Protein AF-A0A534C5K2-F1 (afdb_monomer)

Sequence (267 aa):
MTRSAAISCVAIAIAACSHHRVPVNSWDPQAAAAYLDRRIEWWMGWSGAARDRGTFCFSCHTAMPYALARPSLRAALAEVAPTVPERQLMDDVRQRVRLWGATRPFYTDERHGPGKSAQSRGTEAVLSALMLAWDEARSARLGADARAALDNMWAVQQGSGPDRGAWAWLDFNLAPWEVPDAQYYGAALAALAVGVAPEDYRSIPQIQDRLQLLREYLARNYPAQSLHHRLVLLWASTRLEGLLASEQRQALIEAALRAGFAGEPAR

Radius of gyration: 22.24 Å; Cα contacts (8 Å, |Δi|>4): 323; chains: 1; bounding box: 48×80×47 Å

Nearest PDB structures (foldseek):
  3efz-assembly1_A  TM=2.311E-01  e=4.582E+00  Cryptosporidium parvum Iowa II

Foldseek 3Di:
DPPPPVVVVVVVVVVPPPPPPVPPPPDDLVVVLVVLLVQLVCLLPDPLQAFPPRAGAQDPPRNLCSLQVNVVSCVVVVPPDDDPSNVNSLVSLLVCLVCVVPTFQSDDCVHPNPPQRQQSQLLSLLSSLLSQLNVCLVVLDADPSNVSSLVSNLVQQACDDLRFLFGRHAAPVPPPCRHPPNSLVSLLSSLLSCLSRHPNSVPPPVCVVSVVRSLVNLVVCVVVDDLVSVVSNLVSCVRHPPSDDPVSNVVSVVVVVVVVVCDDDDD

Mean predicted aligned error: 7.54 Å

pLDDT: mean 89.74, std 17.74, range [34.84, 98.88]

Secondary structure (DSSP, 8-state):
--TTSSSHHHHHHHSSS------TT---HHHHHHHHHHHHHHHHH-TTTB-GGG-B---TTTHHHHHHHHHHHHHHTT-SS--HHHHHHHHHHHHHHHTTTTSPPSS-HHHH-TTHHHHHHHHHHHHHHHHHHHHHGGGT---HHHHHHHHHHHHTS--SSTTTTS-----SSBTTTBSTTTHHHHHHHHHHHHHH-STTGGG-GGGHHHHHHHHHHHHHHGGG--HHHHHHHHHHHTTSTTSS-HHHHHHHHHHHHHHHH------

Structure (mmCIF, N/CA/C/O backbone):
data_AF-A0A534C5K2-F1
#
_entry.id   AF-A0A534C5K2-F1
#
loop_
_atom_site.group_PDB
_atom_site.id
_atom_site.type_symbol
_atom_site.label_atom_id
_atom_site.label_alt_id
_atom_site.label_comp_id
_atom_site.label_asym_id
_atom_site.label_entity_id
_atom_site.label_seq_id
_atom_site.pdbx_PDB_ins_code
_atom_site.Cartn_x
_atom_site.Cartn_y
_atom_site.Cartn_z
_atom_site.occupancy
_atom_site.B_iso_or_equiv
_atom_site.auth_seq_id
_atom_site.auth_comp_id
_atom_site.auth_asym_id
_atom_site.auth_atom_id
_atom_site.pdbx_PDB_model_num
ATOM 1 N N . MET A 1 1 ? 28.028 63.257 -15.782 1.00 41.50 1 MET A N 1
ATOM 2 C CA . MET A 1 1 ? 28.026 62.220 -16.838 1.00 41.50 1 MET A CA 1
ATOM 3 C C . MET A 1 1 ? 28.674 60.966 -16.254 1.00 41.50 1 MET A C 1
ATOM 5 O O . MET A 1 1 ? 29.877 6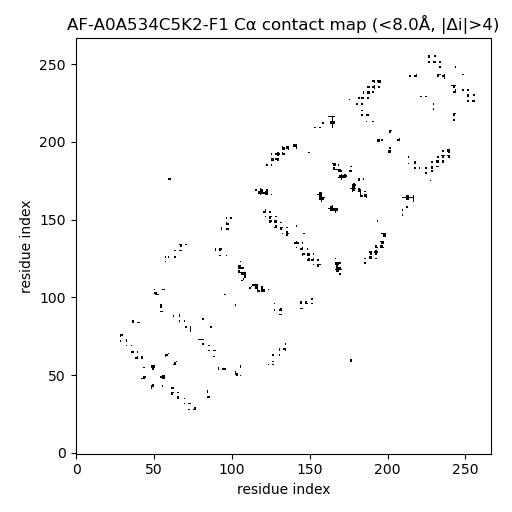0.802 -16.329 1.00 41.50 1 MET A O 1
ATOM 9 N N . THR A 1 2 ? 28.038 60.313 -15.281 1.00 39.94 2 THR A N 1
ATOM 10 C CA . THR A 1 2 ? 26.883 59.382 -15.331 1.00 39.94 2 THR A CA 1
ATOM 11 C C . THR A 1 2 ? 27.359 57.932 -15.301 1.00 39.94 2 THR A C 1
ATOM 13 O O . THR A 1 2 ? 27.360 57.225 -16.304 1.00 39.94 2 THR A O 1
ATOM 16 N N . ARG A 1 3 ? 27.645 57.473 -14.073 1.00 39.94 3 ARG A N 1
ATOM 17 C CA . ARG A 1 3 ? 27.675 56.065 -13.626 1.00 39.94 3 ARG A CA 1
ATOM 18 C C . ARG A 1 3 ? 26.304 55.353 -13.772 1.00 39.94 3 ARG A C 1
ATOM 20 O O . ARG A 1 3 ? 26.038 54.375 -13.089 1.00 39.94 3 ARG A O 1
ATOM 27 N N . SER A 1 4 ? 25.439 55.834 -14.665 1.00 44.03 4 SER A N 1
ATOM 28 C CA . SER A 1 4 ? 24.071 55.349 -14.891 1.00 44.03 4 SER A CA 1
ATOM 29 C C . SER A 1 4 ? 23.953 54.410 -16.097 1.00 44.03 4 SER A C 1
ATOM 31 O O . SER A 1 4 ? 22.882 53.866 -16.328 1.00 44.03 4 SER A O 1
ATOM 33 N N . ALA A 1 5 ? 25.032 54.182 -16.857 1.00 42.28 5 ALA A N 1
ATOM 34 C CA . ALA A 1 5 ? 24.998 53.292 -18.023 1.00 42.28 5 ALA A CA 1
ATOM 35 C C . ALA A 1 5 ? 25.366 51.827 -17.704 1.00 42.28 5 ALA A C 1
ATOM 37 O O . ALA A 1 5 ? 24.968 50.931 -18.437 1.00 42.28 5 ALA A O 1
ATOM 38 N N . ALA A 1 6 ? 26.072 51.557 -16.599 1.00 40.28 6 ALA A N 1
ATOM 39 C CA . ALA A 1 6 ? 26.484 50.191 -16.244 1.00 40.28 6 ALA A CA 1
ATOM 40 C C . ALA A 1 6 ? 25.441 49.419 -15.409 1.00 40.28 6 ALA A C 1
ATOM 42 O O . ALA A 1 6 ? 25.488 48.195 -15.353 1.00 40.28 6 ALA A O 1
ATOM 43 N N . ILE A 1 7 ? 24.478 50.112 -14.789 1.00 41.34 7 ILE A N 1
ATOM 44 C CA . ILE A 1 7 ? 23.438 49.479 -13.955 1.00 41.34 7 ILE A CA 1
ATOM 45 C C . ILE A 1 7 ? 22.229 49.035 -14.805 1.00 41.34 7 ILE A C 1
ATOM 47 O O . ILE A 1 7 ? 21.535 48.085 -14.452 1.00 41.34 7 ILE A O 1
ATOM 51 N N . SER A 1 8 ? 22.030 49.628 -15.986 1.00 36.41 8 SER A N 1
ATOM 52 C CA . SER A 1 8 ? 20.878 49.318 -16.849 1.00 36.41 8 SER A CA 1
ATOM 53 C C . SER A 1 8 ? 21.045 48.057 -17.709 1.00 36.41 8 SER A C 1
ATOM 55 O O . SER A 1 8 ? 20.043 47.489 -18.133 1.00 36.41 8 SER A O 1
ATOM 57 N N . CYS A 1 9 ? 22.269 47.557 -17.923 1.00 35.31 9 CYS A N 1
ATOM 58 C CA . CYS A 1 9 ? 22.486 46.312 -18.683 1.00 35.31 9 CYS A CA 1
ATOM 59 C C . CYS A 1 9 ? 22.467 45.038 -17.821 1.00 35.31 9 CYS A C 1
ATOM 61 O O . CYS A 1 9 ? 22.311 43.948 -18.363 1.00 35.31 9 CYS A O 1
ATOM 63 N N . VAL A 1 10 ? 22.560 45.147 -16.492 1.00 38.84 10 VAL A N 1
ATOM 64 C CA . VAL A 1 10 ? 22.425 43.985 -15.590 1.00 38.84 10 VAL A CA 1
ATOM 65 C C . VAL A 1 10 ? 20.965 43.778 -15.164 1.00 38.84 10 VAL A C 1
ATOM 67 O O . VAL A 1 10 ? 20.538 42.647 -14.951 1.00 38.84 10 VAL A O 1
ATOM 70 N N . ALA A 1 11 ? 20.151 44.839 -15.143 1.00 38.19 11 ALA A N 1
ATOM 71 C CA . ALA A 1 11 ? 18.738 44.754 -14.764 1.00 38.19 11 ALA A CA 1
ATOM 72 C C . ALA A 1 11 ? 17.824 44.120 -15.838 1.00 38.19 11 ALA A C 1
ATOM 74 O O . ALA A 1 11 ? 16.763 43.603 -15.499 1.00 38.19 11 ALA A O 1
ATOM 75 N N . ILE A 1 12 ? 18.228 44.097 -17.116 1.00 41.66 12 ILE A N 1
ATOM 76 C CA . ILE A 1 12 ? 17.437 43.479 -18.203 1.00 41.66 12 ILE A CA 1
ATOM 77 C C . ILE A 1 12 ? 17.787 41.989 -18.397 1.00 41.66 12 ILE A C 1
ATOM 79 O O . ILE A 1 12 ? 16.942 41.210 -18.829 1.00 41.66 12 ILE A O 1
ATOM 83 N N . ALA A 1 13 ? 18.984 41.549 -17.995 1.00 36.91 13 ALA A N 1
ATOM 84 C CA . ALA A 1 13 ? 19.392 40.145 -18.111 1.00 36.91 13 ALA A CA 1
ATOM 85 C C . ALA A 1 13 ? 18.818 39.234 -17.005 1.00 36.91 13 ALA A C 1
ATOM 87 O O . ALA A 1 13 ? 18.762 38.021 -17.180 1.00 36.91 13 ALA A O 1
ATOM 88 N N . ILE A 1 14 ? 18.359 39.797 -15.881 1.00 40.69 14 ILE A N 1
ATOM 89 C CA . ILE A 1 14 ? 17.865 39.011 -14.734 1.00 40.69 14 ILE A CA 1
ATOM 90 C C . ILE A 1 14 ? 16.332 38.846 -14.759 1.00 40.69 14 ILE A C 1
ATOM 92 O O . ILE A 1 14 ? 15.807 37.884 -14.206 1.00 40.69 14 ILE A O 1
ATOM 96 N N . ALA A 1 15 ? 15.599 39.699 -15.483 1.00 39.38 15 ALA A N 1
ATOM 97 C CA . ALA A 1 15 ? 14.142 39.579 -15.628 1.00 39.38 15 ALA A CA 1
ATOM 98 C C . ALA A 1 15 ? 13.693 38.661 -16.788 1.00 39.38 15 ALA A C 1
ATOM 100 O O . ALA A 1 15 ? 12.516 38.321 -16.877 1.00 39.38 15 ALA A O 1
ATOM 101 N N . ALA A 1 16 ? 14.609 38.229 -17.664 1.00 39.91 16 ALA A N 1
ATOM 102 C CA . ALA A 1 16 ? 14.291 37.379 -18.818 1.00 39.91 16 ALA A CA 1
ATOM 103 C C . ALA A 1 16 ? 14.438 35.864 -18.560 1.00 39.91 16 ALA A C 1
ATOM 105 O O . ALA A 1 16 ? 13.994 35.067 -19.382 1.00 39.91 16 ALA A O 1
ATOM 106 N N . CYS A 1 17 ? 15.015 35.446 -17.427 1.00 39.56 17 CYS A N 1
ATOM 107 C CA . CYS A 1 17 ? 15.323 34.029 -17.171 1.00 39.56 17 CYS A CA 1
ATOM 108 C C . CYS A 1 17 ? 14.389 33.328 -16.170 1.00 39.56 17 CYS A C 1
ATOM 110 O O . CYS A 1 17 ? 14.495 32.116 -15.996 1.00 39.56 17 CYS A O 1
ATOM 112 N N . SER A 1 18 ? 13.434 34.039 -15.563 1.00 44.44 18 SER A N 1
ATOM 113 C CA . SER A 1 18 ? 12.611 33.488 -14.470 1.00 44.44 18 SER A CA 1
ATOM 114 C C . SER A 1 18 ? 11.110 33.526 -14.746 1.00 44.44 18 SER A C 1
ATOM 116 O O . SER A 1 18 ? 10.294 33.552 -13.831 1.00 44.44 18 SER A O 1
ATOM 118 N N . HIS A 1 19 ? 10.724 33.460 -16.018 1.00 44.47 19 HIS A N 1
ATOM 119 C CA . HIS A 1 19 ? 9.423 32.919 -16.393 1.00 44.47 19 HIS A CA 1
ATOM 120 C C . HIS A 1 19 ? 9.637 31.527 -16.977 1.00 44.47 19 HIS A C 1
ATOM 122 O O . HIS A 1 19 ? 9.460 31.307 -18.173 1.00 44.47 19 HIS A O 1
ATOM 128 N N . HIS A 1 20 ? 10.004 30.567 -16.124 1.00 42.12 20 HIS A N 1
ATOM 129 C CA . HIS A 1 20 ? 9.724 29.166 -16.425 1.00 42.12 20 HIS A CA 1
ATOM 130 C C . HIS A 1 20 ? 8.202 28.994 -16.423 1.00 42.12 20 HIS A C 1
ATOM 132 O O . HIS A 1 20 ? 7.593 28.548 -15.455 1.00 42.12 20 HIS A O 1
ATOM 138 N N . ARG A 1 21 ? 7.561 29.395 -17.525 1.00 46.47 21 ARG A N 1
ATOM 139 C CA . ARG A 1 21 ? 6.276 28.824 -17.906 1.00 46.47 21 ARG A CA 1
ATOM 140 C C . ARG A 1 21 ? 6.578 27.356 -18.150 1.00 46.47 21 ARG A C 1
ATOM 142 O O . ARG A 1 21 ? 7.191 27.042 -19.165 1.00 46.47 21 ARG A O 1
ATOM 149 N N . VAL A 1 22 ? 6.224 26.492 -17.199 1.00 46.84 22 VAL A N 1
ATOM 150 C CA . VAL A 1 22 ? 6.233 25.043 -17.413 1.00 46.84 22 VAL A CA 1
ATOM 151 C C . VAL A 1 22 ? 5.422 24.811 -18.690 1.00 46.84 22 VAL A C 1
ATOM 153 O O . VAL A 1 22 ? 4.233 25.145 -18.706 1.00 46.84 22 VAL A O 1
ATOM 156 N N . PRO A 1 23 ? 6.045 24.369 -19.797 1.00 51.84 23 PRO A N 1
ATOM 157 C CA . PRO A 1 23 ? 5.311 24.125 -21.023 1.00 51.84 23 PRO A CA 1
ATOM 158 C C . PRO A 1 23 ? 4.223 23.100 -20.722 1.00 51.84 23 PRO A C 1
ATOM 160 O O . PRO A 1 23 ? 4.486 22.095 -20.066 1.00 51.84 23 PRO A O 1
ATOM 163 N N . VAL A 1 24 ? 3.014 23.333 -21.230 1.00 55.91 24 VAL A N 1
ATOM 164 C CA . VAL A 1 24 ? 1.835 22.480 -20.991 1.00 55.91 24 VAL A CA 1
ATOM 165 C C . VAL A 1 24 ? 2.062 21.018 -21.443 1.00 5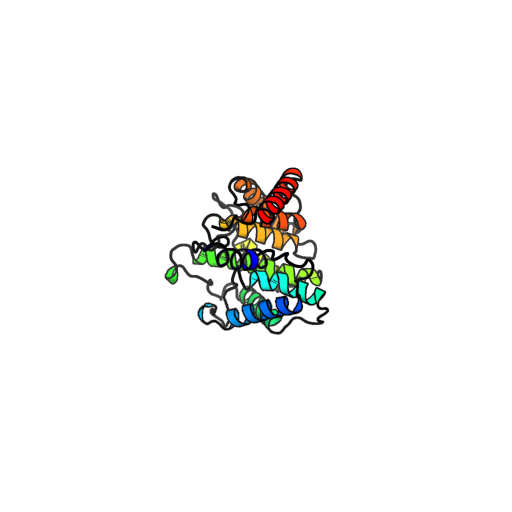5.91 24 VAL A C 1
ATOM 167 O O . VAL A 1 24 ? 1.314 20.139 -21.043 1.00 55.91 24 VAL A O 1
ATOM 170 N N . ASN A 1 25 ? 3.150 20.736 -22.178 1.00 60.09 25 ASN A N 1
ATOM 171 C CA . ASN A 1 25 ? 3.579 19.408 -22.628 1.00 60.09 25 ASN A CA 1
ATOM 172 C C . ASN A 1 25 ? 5.068 19.106 -22.327 1.00 60.09 25 ASN A C 1
ATOM 174 O O . ASN A 1 25 ? 5.795 18.655 -23.207 1.00 60.09 25 ASN A O 1
ATOM 178 N N . SER A 1 26 ? 5.561 19.357 -21.110 1.00 73.25 26 SER A N 1
ATOM 179 C CA . SER A 1 26 ? 6.920 18.938 -20.705 1.00 73.25 26 SER A CA 1
ATOM 180 C C . SER A 1 26 ? 6.999 17.501 -20.167 1.00 73.25 26 SER A C 1
ATOM 182 O O . SER A 1 26 ? 8.021 17.120 -19.597 1.00 73.25 26 SER A O 1
ATOM 184 N N . TRP A 1 27 ? 5.916 16.723 -20.260 1.00 87.38 27 TRP A N 1
ATOM 185 C CA . TRP A 1 27 ? 5.881 15.363 -19.734 1.00 87.38 27 TRP A CA 1
ATOM 186 C C . TRP A 1 27 ? 6.387 14.347 -20.756 1.00 87.38 27 TRP A C 1
ATOM 188 O O . TRP A 1 27 ? 5.811 14.208 -21.832 1.00 87.38 27 TRP A O 1
ATOM 198 N N . ASP A 1 28 ? 7.439 13.620 -20.386 1.00 92.38 28 ASP A N 1
ATOM 199 C CA . ASP A 1 28 ? 8.028 12.539 -21.172 1.00 92.38 28 ASP A CA 1
ATOM 200 C C . ASP A 1 28 ? 7.765 11.197 -20.453 1.00 92.38 28 ASP A C 1
ATOM 202 O O . ASP A 1 28 ? 8.437 10.883 -19.460 1.00 92.38 28 ASP A O 1
ATOM 206 N N . PRO A 1 29 ? 6.771 10.403 -20.903 1.00 92.81 29 PRO A N 1
ATOM 207 C CA . PRO A 1 29 ? 6.424 9.144 -20.252 1.00 92.81 29 PRO A CA 1
ATOM 208 C C . PRO A 1 29 ? 7.525 8.083 -20.392 1.00 92.81 29 PRO A C 1
ATOM 210 O O . PRO A 1 29 ? 7.646 7.226 -19.513 1.00 92.81 29 PRO A O 1
ATOM 213 N N . GLN A 1 30 ? 8.359 8.146 -21.435 1.00 95.06 30 GLN A N 1
ATOM 214 C CA . GLN A 1 30 ? 9.512 7.262 -21.596 1.00 95.06 30 GLN A CA 1
ATOM 215 C C . GLN A 1 30 ? 10.594 7.595 -20.564 1.00 95.06 30 GLN A C 1
ATOM 217 O O . GLN A 1 30 ? 11.089 6.698 -19.877 1.00 95.06 30 GLN A O 1
ATOM 222 N N . ALA A 1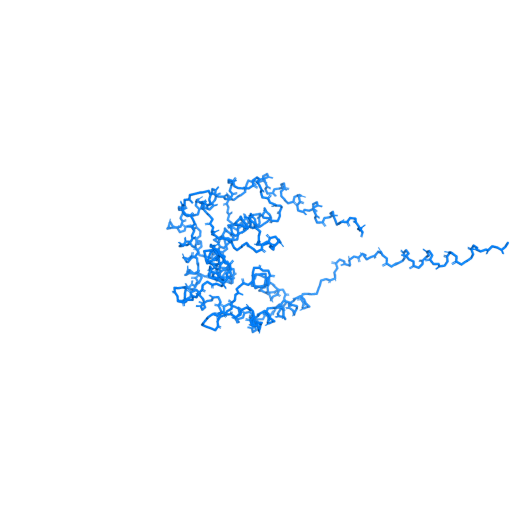 31 ? 10.928 8.877 -20.392 1.00 95.75 31 ALA A N 1
ATOM 223 C CA . ALA A 1 31 ? 11.883 9.315 -19.374 1.00 95.75 31 ALA A CA 1
ATOM 224 C C . ALA A 1 31 ? 11.392 8.986 -17.957 1.00 95.75 31 ALA A C 1
ATOM 226 O O . ALA A 1 31 ? 12.187 8.582 -17.104 1.00 95.75 31 ALA A O 1
ATOM 227 N N . ALA A 1 32 ? 10.084 9.100 -17.720 1.00 95.50 32 ALA A N 1
ATOM 228 C CA . ALA A 1 32 ? 9.443 8.720 -16.469 1.00 95.50 32 ALA A CA 1
ATOM 229 C C . ALA A 1 32 ? 9.571 7.227 -16.161 1.00 95.50 32 ALA A C 1
ATOM 231 O O . ALA A 1 32 ? 10.008 6.856 -15.070 1.00 95.50 32 ALA A O 1
ATOM 232 N N . ALA A 1 33 ? 9.221 6.376 -17.130 1.00 96.69 33 ALA A N 1
ATOM 233 C CA . ALA A 1 33 ? 9.349 4.930 -17.013 1.00 96.69 33 ALA A CA 1
ATOM 234 C C . ALA A 1 33 ? 10.809 4.538 -16.753 1.00 96.69 33 ALA A C 1
ATOM 236 O O . ALA A 1 33 ? 11.092 3.832 -15.788 1.00 96.69 33 ALA A O 1
ATOM 237 N N . ALA A 1 34 ? 11.745 5.102 -17.523 1.00 96.38 34 ALA A N 1
ATOM 238 C CA . ALA A 1 34 ? 13.171 4.851 -17.353 1.00 96.38 34 ALA A CA 1
ATOM 239 C C . ALA A 1 34 ? 13.700 5.328 -15.989 1.00 96.38 34 ALA A C 1
ATOM 241 O O . ALA A 1 34 ? 14.571 4.686 -15.405 1.00 96.38 34 ALA A O 1
ATOM 242 N N . TYR A 1 35 ? 13.202 6.451 -15.461 1.00 96.38 35 TYR A N 1
ATOM 243 C CA . TYR A 1 35 ? 13.546 6.901 -14.111 1.00 96.38 35 TYR A CA 1
ATOM 244 C C . TYR A 1 35 ? 13.061 5.903 -13.057 1.00 96.38 35 TYR A C 1
ATOM 246 O O . TYR A 1 35 ? 13.847 5.488 -12.207 1.00 96.38 35 TYR A O 1
ATOM 254 N N . LEU A 1 36 ? 11.791 5.503 -13.132 1.00 97.12 36 LEU A N 1
ATOM 255 C CA . LEU A 1 36 ? 11.191 4.542 -12.212 1.00 97.12 36 LEU A CA 1
ATOM 256 C C . LEU A 1 36 ? 11.934 3.199 -12.235 1.00 97.12 36 LEU A C 1
ATOM 258 O O . LEU A 1 36 ? 12.298 2.708 -11.167 1.00 97.12 36 LEU A O 1
ATOM 262 N N . ASP A 1 37 ? 12.226 2.667 -13.426 1.00 97.56 37 ASP A N 1
ATOM 263 C CA . ASP A 1 37 ? 12.959 1.408 -13.613 1.00 97.56 37 ASP A CA 1
ATOM 264 C C . ASP A 1 37 ? 14.352 1.491 -12.964 1.00 97.56 37 ASP A C 1
ATOM 266 O O . ASP A 1 37 ? 14.682 0.682 -12.097 1.00 97.56 37 ASP A O 1
ATOM 270 N N . ARG A 1 38 ? 15.121 2.556 -13.241 1.00 97.44 38 ARG A N 1
ATOM 271 C CA . ARG A 1 38 ? 16.438 2.758 -12.606 1.00 97.44 38 ARG A CA 1
ATOM 272 C C . ARG A 1 38 ? 16.361 2.859 -11.083 1.00 97.44 38 ARG A C 1
ATOM 274 O O . ARG A 1 38 ? 17.258 2.389 -10.384 1.00 97.44 38 ARG A O 1
ATOM 281 N N . ARG A 1 39 ? 15.330 3.519 -10.540 1.00 96.81 39 ARG A N 1
ATOM 282 C CA . ARG A 1 39 ? 15.189 3.699 -9.086 1.00 96.81 39 ARG A CA 1
ATOM 283 C C . ARG A 1 39 ? 14.844 2.397 -8.377 1.00 96.81 39 ARG A C 1
ATOM 285 O O . ARG A 1 39 ? 15.385 2.174 -7.293 1.00 96.81 39 ARG A O 1
ATOM 292 N N . ILE A 1 40 ? 13.984 1.559 -8.958 1.00 98.00 40 ILE A N 1
ATOM 293 C CA . ILE A 1 40 ? 13.661 0.264 -8.354 1.00 98.00 40 ILE A CA 1
ATOM 294 C C . ILE A 1 40 ? 14.819 -0.726 -8.503 1.00 98.00 40 ILE A C 1
ATOM 296 O O . ILE A 1 40 ? 15.127 -1.418 -7.541 1.00 98.00 40 ILE A O 1
ATOM 300 N N . GLU A 1 41 ? 15.529 -0.734 -9.636 1.00 97.44 41 GLU A N 1
ATOM 301 C CA . GLU A 1 41 ? 16.722 -1.570 -9.835 1.00 97.44 41 GLU A CA 1
ATOM 302 C C . GLU A 1 41 ? 17.802 -1.240 -8.807 1.00 97.44 41 GLU A C 1
ATOM 304 O O . GLU A 1 41 ? 18.334 -2.133 -8.146 1.00 97.44 41 GLU A O 1
ATOM 309 N N . TRP A 1 42 ? 18.076 0.054 -8.612 1.00 97.19 42 TRP A N 1
ATOM 310 C CA . TRP A 1 42 ? 19.001 0.504 -7.578 1.00 97.19 42 TRP A CA 1
ATOM 311 C C . TRP A 1 42 ? 18.555 0.054 -6.183 1.00 97.19 42 TRP A C 1
ATOM 313 O O . TRP A 1 42 ? 19.379 -0.420 -5.405 1.00 97.19 42 TRP A O 1
ATOM 323 N N . TRP A 1 43 ? 17.260 0.172 -5.868 1.00 97.38 43 TRP A N 1
ATOM 324 C CA . TRP A 1 43 ? 16.724 -0.243 -4.571 1.00 97.38 43 TRP A CA 1
ATOM 325 C C . TRP A 1 43 ? 16.886 -1.749 -4.340 1.00 97.38 43 TRP A C 1
ATOM 327 O O . TRP A 1 43 ? 17.382 -2.149 -3.291 1.00 97.38 43 TRP A O 1
ATOM 337 N N . MET A 1 44 ? 16.518 -2.577 -5.322 1.00 96.62 44 MET A N 1
ATOM 338 C CA . MET A 1 44 ? 16.646 -4.038 -5.249 1.00 96.62 44 MET A CA 1
ATOM 339 C C . MET A 1 44 ? 18.110 -4.487 -5.147 1.00 96.62 44 MET A C 1
ATOM 341 O O . MET A 1 44 ? 18.407 -5.465 -4.466 1.00 96.62 44 MET A O 1
ATOM 345 N N . GLY A 1 45 ? 19.033 -3.762 -5.787 1.00 95.81 45 GLY A N 1
ATOM 346 C CA . GLY A 1 45 ? 20.472 -4.030 -5.715 1.00 95.81 45 GLY A CA 1
ATOM 347 C C . GLY A 1 45 ? 21.166 -3.478 -4.464 1.00 95.81 45 GLY A C 1
ATOM 348 O O . GLY A 1 45 ? 22.308 -3.846 -4.179 1.00 95.81 45 GLY A O 1
ATOM 349 N N . TRP A 1 46 ? 20.518 -2.593 -3.703 1.00 96.19 46 TRP A N 1
ATOM 350 C CA . TRP A 1 46 ? 21.119 -1.982 -2.523 1.00 96.19 46 TRP A CA 1
ATOM 351 C C . TRP A 1 46 ? 21.120 -2.954 -1.337 1.00 96.19 46 TRP A C 1
ATOM 353 O O . TRP A 1 46 ? 20.076 -3.388 -0.856 1.00 96.19 46 TRP A O 1
ATOM 363 N N . SER A 1 47 ? 22.302 -3.241 -0.785 1.00 95.88 47 SER A N 1
ATOM 364 C CA . SER A 1 47 ? 22.463 -4.181 0.337 1.00 95.88 47 SER A CA 1
ATOM 365 C C . SER A 1 47 ? 21.661 -3.804 1.591 1.00 95.88 47 SER A C 1
ATOM 367 O O . SER A 1 47 ? 21.292 -4.683 2.368 1.00 95.88 47 SER A O 1
ATOM 369 N N . GLY A 1 48 ? 21.334 -2.520 1.780 1.00 94.38 48 GLY A N 1
ATOM 370 C CA . GLY A 1 48 ? 20.461 -2.064 2.866 1.00 94.38 48 GLY A CA 1
ATOM 371 C C . GLY A 1 48 ? 19.003 -2.518 2.722 1.00 94.38 48 GLY A C 1
ATOM 372 O O . GLY A 1 48 ? 18.305 -2.679 3.730 1.00 94.38 48 GLY A O 1
ATOM 373 N N . ALA A 1 49 ? 18.547 -2.789 1.497 1.00 95.88 49 ALA A N 1
ATOM 374 C CA . ALA A 1 49 ? 17.221 -3.328 1.222 1.00 95.88 49 ALA A CA 1
ATOM 375 C C . ALA A 1 49 ? 17.162 -4.855 1.355 1.00 95.88 49 ALA A C 1
ATOM 377 O O . ALA A 1 49 ? 16.069 -5.378 1.549 1.00 95.88 49 ALA A O 1
ATOM 378 N N . ALA A 1 50 ? 18.298 -5.560 1.319 1.00 96.69 50 ALA A N 1
ATOM 379 C CA . ALA A 1 50 ? 18.342 -7.019 1.378 1.00 96.69 50 ALA A CA 1
ATOM 380 C C . ALA A 1 50 ? 17.718 -7.570 2.669 1.00 96.69 50 ALA A C 1
ATOM 382 O O . ALA A 1 50 ? 17.920 -7.052 3.774 1.00 96.69 50 ALA A O 1
ATOM 383 N N . ARG A 1 51 ? 16.944 -8.640 2.530 1.00 96.62 51 ARG A N 1
ATOM 384 C CA . ARG A 1 51 ? 16.258 -9.356 3.605 1.00 96.62 51 ARG A CA 1
ATOM 385 C C . ARG A 1 51 ? 16.559 -10.845 3.499 1.00 96.62 51 ARG A C 1
ATOM 387 O O . ARG A 1 51 ? 17.259 -11.317 2.605 1.00 96.62 51 ARG A O 1
ATOM 394 N N . ASP A 1 52 ? 16.109 -11.591 4.496 1.00 95.31 52 ASP A N 1
ATOM 395 C CA . ASP A 1 52 ? 16.305 -13.032 4.524 1.00 95.31 52 ASP A CA 1
ATOM 396 C C . ASP A 1 52 ? 15.613 -13.728 3.342 1.00 95.31 52 ASP A C 1
ATOM 398 O O . ASP A 1 52 ? 14.762 -13.158 2.659 1.00 95.31 52 ASP A O 1
ATOM 402 N N . ARG A 1 53 ? 16.014 -14.978 3.081 1.00 95.44 53 ARG A N 1
ATOM 403 C CA . ARG A 1 53 ? 15.494 -15.792 1.967 1.00 95.44 53 ARG A CA 1
ATOM 404 C C . ARG A 1 53 ? 15.715 -15.172 0.578 1.00 95.44 53 ARG A C 1
ATOM 406 O O . ARG A 1 53 ? 14.985 -15.506 -0.343 1.00 95.44 53 ARG A O 1
ATOM 413 N N . GLY A 1 54 ? 16.719 -14.304 0.429 1.00 94.88 54 GLY A N 1
ATOM 414 C CA . GLY A 1 54 ? 17.033 -13.660 -0.850 1.00 94.88 54 GLY A CA 1
ATOM 415 C C . GLY A 1 54 ? 15.991 -12.632 -1.290 1.00 94.88 54 GLY A C 1
ATOM 416 O O . GLY A 1 54 ? 15.889 -12.374 -2.482 1.00 94.88 54 GLY A O 1
ATOM 417 N N . THR A 1 55 ? 15.223 -12.088 -0.340 1.00 96.88 55 THR A N 1
ATOM 418 C CA . THR A 1 55 ? 14.179 -11.090 -0.614 1.00 96.88 55 THR A CA 1
ATOM 419 C C . THR A 1 55 ? 14.640 -9.674 -0.284 1.00 96.88 55 THR A C 1
ATOM 421 O O . THR A 1 55 ? 15.759 -9.496 0.208 1.00 96.88 55 THR A O 1
ATOM 424 N N . PHE A 1 56 ? 13.803 -8.654 -0.493 1.00 96.75 56 PHE A N 1
ATOM 425 C CA . PHE A 1 56 ? 14.121 -7.282 -0.086 1.00 96.75 56 PHE A CA 1
ATOM 426 C C . PHE A 1 56 ? 12.942 -6.541 0.563 1.00 96.75 56 PHE A C 1
ATOM 428 O O . PHE A 1 56 ? 11.801 -6.987 0.585 1.00 96.75 56 PHE A O 1
ATOM 435 N N . CYS A 1 57 ? 13.238 -5.403 1.191 1.00 95.12 57 CYS A N 1
ATOM 436 C CA . CYS A 1 57 ? 12.235 -4.554 1.826 1.00 95.12 57 CYS A CA 1
ATOM 437 C C . CYS A 1 57 ? 11.412 -3.787 0.793 1.00 95.12 57 CYS A C 1
ATOM 439 O O . CYS A 1 57 ? 11.977 -3.086 -0.051 1.00 95.12 57 CYS A O 1
ATOM 441 N N . PHE A 1 58 ? 10.086 -3.805 0.927 1.00 93.12 58 PHE A N 1
ATOM 442 C CA . PHE A 1 58 ? 9.202 -2.961 0.123 1.00 93.12 58 PHE A CA 1
ATOM 443 C C . PHE A 1 58 ? 9.276 -1.519 0.623 1.00 93.12 58 PHE A C 1
ATOM 445 O O . PHE A 1 58 ? 8.654 -1.165 1.621 1.00 93.12 58 PHE A O 1
ATOM 452 N N . SER A 1 59 ? 10.058 -0.670 -0.043 1.00 90.00 59 SER A N 1
ATOM 453 C CA . SER A 1 59 ? 10.067 0.758 0.287 1.00 90.00 59 SER A CA 1
ATOM 454 C C . SER A 1 59 ? 8.691 1.374 0.037 1.00 90.00 59 SER A C 1
ATOM 456 O O . SER A 1 59 ? 8.206 1.377 -1.100 1.00 90.00 59 SER A O 1
ATOM 458 N N . CYS A 1 60 ? 8.120 1.985 1.079 1.00 85.44 60 CYS A N 1
ATOM 459 C CA . CYS A 1 60 ? 6.886 2.768 1.008 1.00 85.44 60 CYS A CA 1
ATOM 460 C C . CYS A 1 60 ? 6.960 3.915 -0.017 1.00 85.44 60 CYS A C 1
ATOM 462 O O . CYS A 1 60 ? 5.933 4.317 -0.553 1.00 85.44 60 CYS A O 1
ATOM 464 N N . HIS A 1 61 ? 8.163 4.429 -0.296 1.00 86.81 61 HIS A N 1
ATOM 465 C CA . HIS A 1 61 ? 8.406 5.614 -1.127 1.00 86.81 61 HIS A CA 1
ATOM 466 C C . HIS A 1 61 ? 9.148 5.307 -2.446 1.00 86.81 61 HIS A C 1
ATOM 468 O O . HIS A 1 61 ? 9.379 6.215 -3.239 1.00 86.81 61 HIS A O 1
ATOM 474 N N . THR A 1 62 ? 9.534 4.048 -2.695 1.00 91.50 62 THR A N 1
ATOM 475 C CA . THR A 1 62 ? 10.180 3.616 -3.954 1.00 91.50 62 THR A CA 1
ATOM 476 C C . THR A 1 62 ? 9.440 2.438 -4.579 1.00 91.50 62 THR A C 1
ATOM 478 O O . THR A 1 62 ? 8.902 2.573 -5.674 1.00 91.50 62 THR A O 1
ATOM 481 N N . ALA A 1 63 ? 9.364 1.303 -3.877 1.00 95.12 63 ALA A N 1
ATOM 482 C CA . ALA A 1 63 ? 8.780 0.070 -4.405 1.00 95.12 63 ALA A CA 1
ATOM 483 C C . ALA A 1 63 ? 7.264 0.183 -4.590 1.00 95.12 63 ALA A C 1
ATOM 485 O O . ALA A 1 63 ? 6.755 -0.180 -5.647 1.00 95.12 63 ALA A O 1
ATOM 486 N N . MET A 1 64 ? 6.551 0.747 -3.608 1.00 94.25 64 MET A N 1
ATOM 487 C CA . MET A 1 64 ? 5.101 0.919 -3.726 1.00 94.25 64 MET A CA 1
ATOM 488 C C . MET A 1 64 ? 4.731 1.888 -4.869 1.00 94.25 64 MET A C 1
ATOM 490 O O . MET A 1 64 ? 3.994 1.464 -5.761 1.00 94.25 64 MET A O 1
ATOM 494 N N . PRO A 1 65 ? 5.269 3.126 -4.951 1.00 93.81 65 PRO A N 1
ATOM 495 C CA . PRO A 1 65 ? 4.972 4.011 -6.079 1.00 93.81 65 PRO A CA 1
ATOM 496 C C . PRO A 1 65 ? 5.321 3.390 -7.435 1.00 93.81 65 PRO A C 1
ATOM 498 O O . PRO A 1 65 ? 4.559 3.543 -8.388 1.00 93.81 65 PRO A O 1
ATOM 501 N N . TYR A 1 66 ? 6.430 2.645 -7.514 1.00 97.38 66 TYR A N 1
ATOM 502 C CA . TYR A 1 66 ? 6.815 1.914 -8.718 1.00 97.38 66 TYR A CA 1
ATOM 503 C C . TYR A 1 66 ? 5.760 0.873 -9.125 1.00 97.38 66 TYR A C 1
ATOM 505 O O . TYR A 1 66 ? 5.271 0.922 -10.255 1.00 97.38 66 TYR A O 1
ATOM 513 N N . ALA A 1 67 ? 5.355 -0.007 -8.201 1.00 97.12 67 ALA A N 1
ATOM 514 C CA . ALA A 1 67 ? 4.362 -1.056 -8.448 1.00 97.12 67 ALA A CA 1
ATOM 515 C C . ALA A 1 67 ? 3.009 -0.500 -8.921 1.00 97.12 67 ALA A C 1
ATOM 517 O O . ALA A 1 67 ? 2.340 -1.112 -9.753 1.00 97.12 67 ALA A O 1
ATOM 518 N N . LEU A 1 68 ? 2.602 0.675 -8.426 1.00 95.31 68 LEU A N 1
ATOM 519 C CA . LEU A 1 68 ? 1.320 1.276 -8.803 1.00 95.31 68 LEU A CA 1
ATOM 520 C C . LEU A 1 68 ? 1.396 2.073 -10.115 1.00 95.31 68 LEU A C 1
ATOM 522 O O . LEU A 1 68 ? 0.453 2.037 -10.916 1.00 95.31 68 LEU A O 1
ATOM 526 N N . ALA A 1 69 ? 2.504 2.784 -10.354 1.00 95.81 69 ALA A N 1
ATOM 527 C CA . ALA A 1 69 ? 2.654 3.693 -11.490 1.00 95.81 69 ALA A CA 1
ATOM 528 C C . ALA A 1 69 ? 3.171 3.009 -12.762 1.00 95.81 69 ALA A C 1
ATOM 530 O O . ALA A 1 69 ? 2.662 3.287 -13.854 1.00 95.81 69 ALA A O 1
ATOM 531 N N . ARG A 1 70 ? 4.162 2.112 -12.655 1.00 96.69 70 ARG A N 1
ATOM 532 C CA . ARG A 1 70 ? 4.844 1.537 -13.825 1.00 96.69 70 ARG A CA 1
ATOM 533 C C . ARG A 1 70 ? 3.910 0.742 -14.749 1.00 96.69 70 ARG A C 1
ATOM 535 O O . ARG A 1 70 ? 4.012 0.955 -15.960 1.00 96.69 70 ARG A O 1
ATOM 542 N N . PRO A 1 71 ? 2.925 -0.034 -14.251 1.00 94.12 71 PRO A N 1
ATOM 543 C CA . PRO A 1 71 ? 1.930 -0.674 -15.112 1.00 94.12 71 PRO A CA 1
ATOM 544 C C . PRO A 1 71 ? 1.060 0.311 -15.907 1.00 94.12 71 PRO A C 1
ATOM 546 O O . PRO A 1 71 ? 0.633 0.015 -17.025 1.00 94.12 71 PRO A O 1
ATOM 549 N N . SER A 1 72 ? 0.770 1.488 -15.345 1.00 92.56 72 SER A N 1
ATOM 550 C CA . SER A 1 72 ? 0.001 2.542 -16.024 1.00 92.56 72 SER A CA 1
ATOM 551 C C . SER A 1 72 ? 0.828 3.238 -17.101 1.00 92.56 72 SER A C 1
ATOM 553 O O . SER A 1 72 ? 0.318 3.466 -18.195 1.00 92.56 72 SER A O 1
ATOM 555 N N . LEU A 1 73 ? 2.115 3.486 -16.840 1.00 94.62 73 LEU A N 1
ATOM 556 C CA . LEU A 1 73 ? 3.048 3.962 -17.865 1.00 94.62 73 LEU A CA 1
ATOM 557 C C . LEU A 1 73 ? 3.247 2.931 -18.974 1.00 94.62 73 LEU A C 1
ATOM 559 O O . LEU A 1 73 ? 3.217 3.306 -20.138 1.00 94.62 73 LEU A O 1
ATOM 563 N N . ARG A 1 74 ? 3.343 1.639 -18.637 1.00 94.12 74 ARG A N 1
ATOM 564 C CA . ARG A 1 74 ? 3.395 0.554 -19.626 1.00 94.12 74 ARG A CA 1
ATOM 565 C C . ARG A 1 74 ? 2.224 0.627 -20.601 1.00 94.12 74 ARG A C 1
ATOM 567 O O . ARG A 1 74 ? 2.425 0.577 -21.810 1.00 94.12 74 ARG A O 1
ATOM 574 N N . ALA A 1 75 ? 1.007 0.775 -20.075 1.00 92.00 75 ALA A N 1
ATOM 575 C CA . ALA A 1 75 ? -0.186 0.913 -20.904 1.00 92.00 75 ALA A CA 1
ATOM 576 C C . ALA A 1 75 ? -0.135 2.179 -21.780 1.00 92.00 75 ALA A C 1
ATOM 578 O O . ALA A 1 75 ? -0.444 2.106 -22.965 1.00 92.00 75 ALA A O 1
ATOM 579 N N . ALA A 1 76 ? 0.301 3.316 -21.226 1.00 92.81 76 ALA A N 1
ATOM 580 C CA . ALA A 1 76 ? 0.439 4.573 -21.968 1.00 92.81 76 ALA A CA 1
ATOM 581 C C . ALA A 1 76 ? 1.514 4.517 -23.071 1.00 92.81 76 ALA A C 1
ATOM 583 O O . ALA A 1 76 ? 1.381 5.181 -24.094 1.00 92.81 76 ALA A O 1
ATOM 584 N N . LEU A 1 77 ? 2.561 3.715 -22.868 1.00 95.75 77 LEU A N 1
ATOM 585 C CA . LEU A 1 77 ? 3.667 3.499 -23.803 1.00 95.75 77 LEU A CA 1
ATOM 586 C C . LEU A 1 77 ? 3.429 2.329 -24.771 1.00 95.75 77 LEU A C 1
ATOM 588 O O . LEU A 1 77 ? 4.292 2.046 -25.599 1.00 95.75 77 LEU A O 1
ATOM 592 N N . ALA A 1 78 ? 2.279 1.654 -24.674 1.00 95.25 78 ALA A N 1
ATOM 593 C CA . ALA A 1 78 ? 1.935 0.467 -25.456 1.00 95.25 78 ALA A CA 1
ATOM 594 C C . ALA A 1 78 ? 2.973 -0.677 -25.364 1.00 95.25 78 ALA A C 1
ATOM 596 O O . ALA A 1 78 ? 3.146 -1.441 -26.315 1.00 95.25 78 ALA A O 1
ATOM 597 N N . GLU A 1 79 ? 3.658 -0.832 -24.223 1.00 95.00 79 GLU A N 1
ATOM 598 C CA . GLU A 1 79 ? 4.579 -1.960 -24.034 1.00 95.00 79 GLU A CA 1
ATOM 599 C C . GLU A 1 79 ? 3.778 -3.236 -23.718 1.00 95.00 79 GLU A C 1
ATOM 601 O O . GLU A 1 79 ? 2.860 -3.247 -22.894 1.00 95.00 79 GLU A O 1
ATOM 606 N N . VAL A 1 80 ? 4.132 -4.334 -24.384 1.00 90.69 80 VAL A N 1
ATOM 607 C CA . VAL A 1 80 ? 3.324 -5.568 -24.406 1.00 90.69 80 VAL A CA 1
ATOM 608 C C . VAL A 1 80 ? 3.519 -6.478 -23.191 1.00 90.69 80 VAL A C 1
ATOM 610 O O . VAL A 1 80 ? 2.719 -7.383 -22.966 1.00 90.69 80 VAL A O 1
ATOM 613 N N . ALA A 1 81 ? 4.571 -6.260 -22.402 1.00 92.62 81 ALA A N 1
ATOM 614 C CA . ALA A 1 81 ? 4.908 -7.084 -21.247 1.00 92.62 81 ALA A CA 1
ATOM 615 C C . ALA A 1 81 ? 5.519 -6.229 -20.127 1.00 92.62 81 ALA A C 1
ATOM 617 O O . ALA A 1 81 ? 6.099 -5.182 -20.421 1.00 92.62 81 ALA A O 1
ATOM 618 N N . PRO A 1 82 ? 5.428 -6.663 -18.855 1.00 95.50 82 PRO A N 1
ATOM 619 C CA . PRO A 1 82 ? 6.162 -6.022 -17.769 1.00 95.50 82 PRO A CA 1
ATOM 620 C C . PRO A 1 82 ? 7.669 -5.999 -18.047 1.00 95.50 82 PRO A C 1
ATOM 622 O O . PRO A 1 82 ? 8.198 -6.906 -18.700 1.00 95.50 82 PRO A O 1
ATOM 625 N N . THR A 1 83 ? 8.382 -5.006 -17.530 1.00 96.19 83 THR A N 1
ATOM 626 C CA . THR A 1 83 ? 9.851 -4.983 -17.600 1.00 96.19 83 THR A CA 1
ATOM 627 C C . THR A 1 83 ? 10.476 -6.047 -16.682 1.00 96.19 83 THR A C 1
ATOM 629 O O . THR A 1 83 ? 9.786 -6.719 -15.908 1.00 96.19 83 THR A O 1
ATOM 632 N N . VAL A 1 84 ? 11.796 -6.255 -16.782 1.00 97.06 84 VAL A N 1
ATOM 633 C CA . VAL A 1 84 ? 12.516 -7.145 -15.849 1.00 97.06 84 VAL A CA 1
ATOM 634 C C . VAL A 1 84 ? 12.347 -6.671 -14.394 1.00 97.06 84 VAL A C 1
ATOM 636 O O . VAL A 1 84 ? 11.962 -7.510 -13.577 1.00 97.06 84 VAL A O 1
ATOM 639 N N . PRO A 1 85 ? 12.527 -5.375 -14.062 1.00 97.00 85 PRO A N 1
ATOM 640 C CA . PRO A 1 85 ? 12.340 -4.907 -12.690 1.00 97.00 85 PRO A CA 1
ATOM 641 C C . PRO A 1 85 ? 10.901 -5.022 -12.176 1.00 97.00 85 PRO A C 1
ATOM 643 O O . PRO A 1 85 ? 10.705 -5.349 -11.008 1.00 97.00 85 PRO A O 1
ATOM 646 N N . GLU A 1 86 ? 9.889 -4.841 -13.035 1.00 97.00 86 GLU A N 1
ATOM 647 C CA . GLU A 1 86 ? 8.490 -5.092 -12.657 1.00 97.00 86 GLU A CA 1
ATOM 648 C C . GLU A 1 86 ? 8.261 -6.540 -12.235 1.00 97.00 86 GLU A C 1
ATOM 650 O O . GLU A 1 86 ? 7.662 -6.788 -11.188 1.00 97.00 86 GLU A O 1
ATOM 655 N N . ARG A 1 87 ? 8.763 -7.505 -13.017 1.00 97.31 87 ARG A N 1
ATOM 656 C CA . ARG A 1 87 ? 8.640 -8.925 -12.662 1.00 97.31 87 ARG A CA 1
ATOM 657 C C . ARG A 1 87 ? 9.384 -9.246 -11.374 1.00 97.31 87 ARG A C 1
ATOM 659 O O . ARG A 1 87 ? 8.797 -9.857 -10.492 1.00 97.31 87 ARG A O 1
ATOM 666 N N . GLN A 1 88 ? 10.629 -8.787 -11.243 1.00 97.94 88 GLN A N 1
ATOM 667 C CA . GLN A 1 88 ? 11.444 -9.025 -10.049 1.00 97.94 88 GLN A CA 1
ATOM 668 C C . GLN A 1 88 ? 10.776 -8.495 -8.779 1.00 97.94 88 GLN A C 1
ATOM 670 O O . GLN A 1 88 ? 10.748 -9.201 -7.774 1.00 97.94 88 GLN A O 1
ATOM 675 N N . LEU A 1 89 ? 10.193 -7.291 -8.833 1.00 98.25 89 LEU A N 1
ATOM 676 C CA . LEU A 1 89 ? 9.452 -6.749 -7.702 1.00 98.25 89 LEU A CA 1
ATOM 677 C C . LEU A 1 89 ? 8.260 -7.627 -7.338 1.00 98.25 89 LEU A C 1
ATOM 679 O O . LEU A 1 89 ? 8.129 -8.027 -6.185 1.00 98.25 89 LEU A O 1
ATOM 683 N N . MET A 1 90 ? 7.401 -7.946 -8.304 1.00 97.88 90 MET A N 1
ATOM 684 C CA . MET A 1 90 ? 6.193 -8.716 -8.012 1.00 97.88 90 MET A CA 1
ATOM 685 C C . MET A 1 90 ? 6.507 -10.153 -7.575 1.00 97.88 90 MET A C 1
ATOM 687 O O . MET A 1 90 ? 5.801 -10.695 -6.725 1.00 97.88 90 MET A O 1
ATOM 691 N N . ASP A 1 91 ? 7.575 -10.756 -8.094 1.00 98.31 91 ASP A N 1
ATOM 692 C CA . ASP A 1 91 ? 8.041 -12.077 -7.669 1.00 98.31 91 ASP A CA 1
ATOM 693 C C . ASP A 1 91 ? 8.577 -12.056 -6.230 1.00 98.31 91 ASP A C 1
ATOM 695 O O . ASP A 1 91 ? 8.259 -12.967 -5.463 1.00 98.31 91 ASP A O 1
ATOM 699 N N . ASP A 1 92 ? 9.283 -10.994 -5.817 1.00 98.31 92 ASP A N 1
ATOM 700 C CA . ASP A 1 92 ? 9.700 -10.803 -4.420 1.00 98.31 92 ASP A CA 1
ATOM 701 C C . ASP A 1 92 ? 8.491 -10.675 -3.481 1.00 98.31 92 ASP A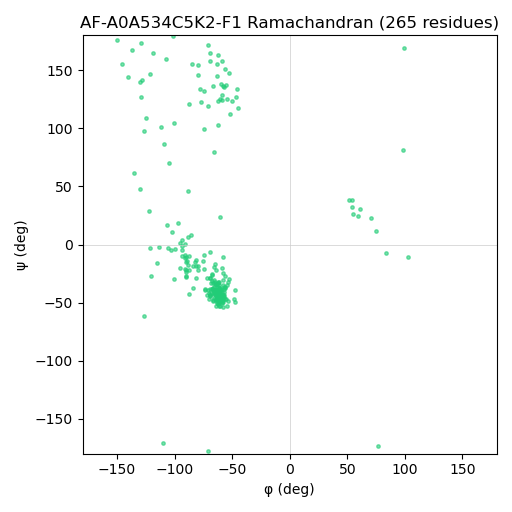 C 1
ATOM 703 O O . ASP A 1 92 ? 8.419 -11.359 -2.455 1.00 98.31 92 ASP A O 1
ATOM 707 N N . VAL A 1 93 ? 7.480 -9.882 -3.873 1.00 98.44 93 VAL A N 1
ATOM 708 C CA . VAL A 1 93 ? 6.227 -9.751 -3.108 1.00 98.44 93 VAL A CA 1
ATOM 709 C C . VAL A 1 93 ? 5.542 -11.107 -2.947 1.00 98.44 93 VAL A C 1
ATOM 711 O O . VAL A 1 93 ? 5.224 -11.511 -1.824 1.00 98.44 93 VAL A O 1
ATOM 714 N N . ARG A 1 94 ? 5.365 -11.858 -4.041 1.00 98.62 94 ARG A N 1
ATOM 715 C CA . ARG A 1 94 ? 4.760 -13.203 -4.007 1.00 98.62 94 ARG A CA 1
ATOM 716 C C . ARG A 1 94 ? 5.573 -14.163 -3.144 1.00 98.62 94 ARG A C 1
ATOM 718 O O . ARG A 1 94 ? 5.000 -14.913 -2.354 1.00 98.62 94 ARG A O 1
ATOM 725 N N . GLN A 1 95 ? 6.899 -14.135 -3.252 1.00 98.50 95 GLN A N 1
ATOM 726 C CA . GLN A 1 95 ? 7.778 -14.981 -2.451 1.00 98.50 95 GLN A CA 1
ATOM 727 C C . GLN A 1 95 ? 7.626 -14.689 -0.957 1.00 98.50 95 GLN A C 1
ATOM 729 O O . GLN A 1 95 ? 7.472 -15.624 -0.167 1.00 98.50 95 GLN A O 1
ATOM 734 N N . ARG A 1 96 ? 7.622 -13.414 -0.554 1.00 98.31 96 ARG A N 1
ATOM 735 C CA . ARG A 1 96 ? 7.450 -13.034 0.855 1.00 98.31 96 ARG A CA 1
ATOM 736 C C . ARG A 1 96 ? 6.070 -13.390 1.399 1.00 98.31 96 ARG A C 1
ATOM 738 O O . ARG A 1 96 ? 5.990 -13.861 2.531 1.00 98.31 96 ARG A O 1
ATOM 745 N N . VAL A 1 97 ? 5.016 -13.262 0.591 1.00 98.50 97 VAL A N 1
ATOM 746 C CA . VAL A 1 97 ? 3.655 -13.698 0.951 1.00 98.50 97 VAL A CA 1
ATOM 747 C C . VAL A 1 97 ? 3.588 -15.213 1.156 1.00 98.50 97 VAL A C 1
ATOM 749 O O . VAL A 1 97 ? 3.080 -15.671 2.178 1.00 98.50 97 VAL A O 1
ATOM 752 N N . ARG A 1 98 ? 4.153 -16.007 0.238 1.00 98.38 98 ARG A N 1
ATOM 753 C CA . ARG A 1 98 ? 4.196 -17.479 0.353 1.00 98.38 98 ARG A CA 1
ATOM 754 C C . ARG A 1 98 ? 5.008 -17.946 1.557 1.00 98.38 98 ARG A C 1
ATOM 756 O O . ARG A 1 98 ? 4.689 -18.958 2.173 1.00 98.38 98 ARG A O 1
ATOM 763 N N . LEU A 1 99 ? 6.065 -17.210 1.890 1.00 97.75 99 LEU A N 1
ATOM 764 C CA . LEU A 1 99 ? 6.967 -17.509 2.998 1.00 97.75 99 LEU A CA 1
ATOM 765 C C . LEU A 1 99 ? 6.626 -16.721 4.272 1.00 97.75 99 LEU A C 1
ATOM 767 O O . LEU A 1 99 ? 7.484 -16.623 5.143 1.00 97.75 99 LEU A O 1
ATOM 771 N N . TRP A 1 100 ? 5.412 -16.176 4.413 1.00 97.38 100 TRP A N 1
ATOM 772 C CA . TRP A 1 100 ? 5.049 -15.214 5.466 1.00 97.38 100 TRP A CA 1
ATOM 773 C C . TRP A 1 100 ? 5.484 -15.617 6.885 1.00 97.38 100 TRP A C 1
ATOM 775 O O . TRP A 1 100 ? 6.137 -14.844 7.586 1.00 97.38 100 TRP A O 1
ATOM 785 N N . GLY A 1 101 ? 5.184 -16.857 7.290 1.00 95.38 101 GLY A N 1
ATOM 786 C CA . GLY A 1 101 ? 5.556 -17.388 8.609 1.00 95.38 101 GLY A CA 1
ATOM 787 C C . GLY A 1 101 ? 7.042 -17.739 8.769 1.00 95.38 101 GLY A C 1
ATOM 788 O O . GLY A 1 101 ? 7.485 -18.047 9.870 1.00 95.38 101 GLY A O 1
ATOM 789 N N . ALA A 1 102 ? 7.812 -17.713 7.681 1.00 96.38 102 ALA A N 1
ATOM 790 C CA . ALA A 1 102 ? 9.207 -18.139 7.618 1.00 96.38 102 ALA A CA 1
ATOM 791 C C . ALA A 1 102 ? 10.192 -17.001 7.290 1.00 96.38 102 ALA A C 1
ATOM 793 O O . ALA A 1 102 ? 11.399 -17.181 7.479 1.00 96.38 102 ALA A O 1
ATOM 794 N N . THR A 1 103 ? 9.708 -15.862 6.785 1.00 96.25 103 THR A N 1
ATOM 795 C CA . THR A 1 103 ? 10.489 -14.627 6.647 1.00 96.25 103 THR A CA 1
ATOM 796 C C . THR A 1 103 ? 10.575 -13.911 7.983 1.00 96.25 103 THR A C 1
ATOM 798 O O . THR A 1 103 ? 9.689 -14.046 8.824 1.00 96.25 103 THR A O 1
ATOM 801 N N . ARG A 1 104 ? 11.616 -13.111 8.196 1.00 96.00 104 ARG A N 1
ATOM 802 C CA . ARG A 1 104 ? 11.667 -12.152 9.308 1.00 96.00 104 ARG A CA 1
ATOM 803 C C . ARG A 1 104 ? 10.977 -10.840 8.913 1.00 96.00 104 ARG A C 1
ATOM 805 O O . ARG A 1 104 ? 10.939 -10.519 7.719 1.00 96.00 104 ARG A O 1
ATOM 812 N N . PRO A 1 105 ? 10.472 -10.053 9.885 1.00 97.06 105 PRO A N 1
ATOM 813 C CA . PRO A 1 105 ? 10.090 -8.668 9.626 1.00 97.06 105 PRO A CA 1
ATOM 814 C C . PRO A 1 105 ? 11.251 -7.901 8.978 1.00 97.06 105 PRO A C 1
ATOM 816 O O . PRO A 1 105 ? 12.420 -8.157 9.283 1.00 97.06 105 PRO A O 1
ATOM 819 N N . PHE A 1 106 ? 10.944 -6.937 8.110 1.00 96.69 106 PHE A N 1
ATOM 820 C CA . PHE A 1 106 ? 11.951 -6.058 7.514 1.00 96.69 106 PHE A CA 1
ATOM 821 C C . PHE A 1 106 ? 12.786 -5.315 8.556 1.00 96.69 106 PHE A C 1
ATOM 823 O O . PHE A 1 106 ? 13.985 -5.125 8.349 1.00 96.69 106 PHE A O 1
ATOM 830 N N . TYR A 1 107 ? 12.151 -4.921 9.656 1.00 97.06 107 TYR A N 1
ATOM 831 C CA . TYR A 1 107 ? 12.769 -4.256 10.792 1.00 97.06 107 TYR A CA 1
ATOM 832 C C . TYR A 1 107 ? 12.368 -4.992 12.065 1.00 97.06 107 TYR A C 1
ATOM 834 O O . TYR A 1 107 ? 11.184 -5.220 12.292 1.00 97.06 107 TYR A O 1
ATOM 842 N N . THR A 1 108 ? 13.350 -5.384 12.876 1.00 97.06 108 THR A N 1
ATOM 843 C CA . THR A 1 108 ? 13.117 -6.140 14.114 1.00 97.06 108 THR A CA 1
ATOM 844 C C . THR A 1 108 ? 13.330 -5.288 15.361 1.00 97.06 108 THR A C 1
ATOM 846 O O . THR A 1 108 ? 14.043 -4.278 15.304 1.00 97.06 108 THR A O 1
ATOM 849 N N . ASP A 1 109 ? 12.750 -5.720 16.479 1.00 97.69 109 ASP A N 1
ATOM 850 C CA . ASP A 1 109 ? 12.832 -5.024 17.766 1.00 97.69 109 ASP A CA 1
ATOM 851 C C . ASP A 1 109 ? 14.269 -4.987 18.283 1.00 97.69 109 ASP A C 1
ATOM 853 O O . ASP A 1 109 ? 14.730 -3.952 18.760 1.00 97.69 109 ASP A O 1
ATOM 857 N N . GLU A 1 110 ? 15.015 -6.080 18.104 1.00 96.62 110 GLU A N 1
ATOM 858 C CA . GLU A 1 110 ? 16.393 -6.210 18.585 1.00 96.62 110 GLU A CA 1
ATOM 859 C C . GLU A 1 110 ? 17.326 -5.180 17.943 1.00 96.62 110 GLU A C 1
ATOM 861 O O . GLU A 1 110 ? 18.287 -4.739 18.567 1.00 96.62 110 GLU A O 1
ATOM 866 N N . ARG A 1 111 ? 17.055 -4.797 16.689 1.00 96.06 111 ARG A N 1
ATOM 867 C CA . ARG A 1 111 ? 17.908 -3.872 15.934 1.00 96.06 111 ARG A CA 1
ATOM 868 C C . ARG A 1 111 ? 17.373 -2.442 15.899 1.00 96.06 111 ARG A C 1
ATOM 870 O O . ARG A 1 111 ? 18.172 -1.519 15.767 1.00 96.06 111 ARG A O 1
ATOM 877 N N . HIS A 1 112 ? 16.057 -2.250 15.969 1.00 96.50 112 HIS A N 1
ATOM 878 C CA . HIS A 1 112 ? 15.433 -0.946 15.701 1.00 96.50 112 HIS A CA 1
ATOM 879 C C . HIS A 1 112 ? 14.618 -0.399 16.877 1.00 96.50 112 HIS A C 1
ATOM 881 O O . HIS A 1 112 ? 14.126 0.725 16.794 1.00 96.50 112 HIS A O 1
ATOM 887 N N . GLY A 1 113 ? 14.502 -1.159 17.966 1.00 96.56 113 GLY A N 1
ATOM 888 C CA . GLY A 1 113 ? 13.792 -0.765 19.174 1.00 96.56 113 GLY A CA 1
ATOM 889 C C . GLY A 1 113 ? 12.372 -1.338 19.276 1.00 96.56 113 GLY A C 1
ATOM 890 O O . GLY A 1 113 ? 11.850 -1.903 18.312 1.00 96.56 113 GLY A O 1
ATOM 891 N N . PRO A 1 114 ? 11.740 -1.207 20.455 1.00 97.25 114 PRO A N 1
ATOM 892 C CA . PRO A 1 114 ? 10.474 -1.866 20.767 1.00 97.25 114 PRO A CA 1
ATOM 893 C C . PRO A 1 114 ? 9.354 -1.563 19.766 1.00 97.25 114 PRO A C 1
ATOM 895 O O . PRO A 1 114 ? 9.158 -0.416 19.361 1.00 97.25 114 PRO A O 1
ATOM 898 N N . GLY A 1 115 ? 8.594 -2.594 19.389 1.00 96.50 115 GLY A N 1
ATOM 899 C CA . GLY A 1 115 ? 7.413 -2.477 18.526 1.00 96.50 115 GLY A CA 1
ATOM 900 C C . GLY A 1 115 ? 7.709 -2.448 17.023 1.00 96.50 115 GLY A C 1
ATOM 901 O O . GLY A 1 115 ? 6.781 -2.546 16.215 1.00 96.50 115 GLY A O 1
ATOM 902 N N . LYS A 1 116 ? 8.978 -2.373 16.613 1.00 97.62 116 LYS A N 1
ATOM 903 C CA . LYS A 1 116 ? 9.380 -2.287 15.200 1.00 97.62 116 LYS A CA 1
ATOM 904 C C . LYS A 1 116 ? 9.035 -3.519 14.381 1.00 97.62 116 LYS A C 1
ATOM 906 O O . LYS A 1 116 ? 8.681 -3.381 13.215 1.00 97.62 116 LYS A O 1
ATOM 911 N N . SER A 1 117 ? 9.059 -4.695 14.986 1.00 98.00 117 SER A N 1
ATOM 912 C CA . SER A 1 117 ? 8.665 -5.960 14.367 1.00 98.00 117 SER A CA 1
ATOM 913 C C . SER A 1 117 ? 7.185 -5.947 14.010 1.00 98.00 117 SER A C 1
ATOM 915 O O . SER A 1 117 ? 6.818 -6.317 12.896 1.00 98.00 117 SER A O 1
ATOM 917 N N . ALA A 1 118 ? 6.336 -5.468 14.925 1.00 97.75 118 ALA A N 1
ATOM 918 C CA . ALA A 1 118 ? 4.902 -5.338 14.685 1.00 97.75 118 ALA A CA 1
ATOM 919 C C . ALA A 1 118 ? 4.619 -4.285 13.605 1.00 97.75 118 ALA A C 1
ATOM 921 O O . ALA A 1 118 ? 3.905 -4.575 12.647 1.00 97.75 118 ALA A O 1
ATOM 922 N N . GLN A 1 119 ? 5.242 -3.104 13.713 1.00 98.00 119 GLN A N 1
ATOM 923 C CA . GLN A 1 119 ? 5.155 -2.047 12.699 1.00 98.00 119 GLN A CA 1
ATOM 924 C C . GLN A 1 119 ? 5.588 -2.547 11.315 1.00 98.00 119 GLN A C 1
ATOM 926 O O . GLN A 1 119 ? 4.889 -2.359 10.325 1.00 98.00 119 GLN A O 1
ATOM 931 N N . SER A 1 120 ? 6.717 -3.253 11.255 1.00 97.94 120 SER A N 1
ATOM 932 C CA . SER A 1 120 ? 7.242 -3.820 10.021 1.00 97.94 120 SER A CA 1
ATOM 933 C C . SER A 1 120 ? 6.291 -4.842 9.409 1.00 97.94 120 SER A C 1
ATOM 935 O O . SER A 1 120 ? 6.143 -4.848 8.190 1.00 97.94 120 SER A O 1
ATOM 937 N N . ARG A 1 121 ? 5.663 -5.706 10.217 1.00 98.12 121 ARG A N 1
ATOM 938 C CA . ARG A 1 121 ? 4.704 -6.702 9.721 1.00 98.12 121 ARG A CA 1
ATOM 939 C C . ARG A 1 121 ? 3.415 -6.067 9.231 1.00 98.12 121 ARG A C 1
ATOM 941 O O . ARG A 1 121 ? 2.938 -6.452 8.170 1.00 98.12 121 ARG A O 1
ATOM 948 N N . GLY A 1 122 ? 2.870 -5.096 9.960 1.00 98.44 122 GLY A N 1
ATOM 949 C CA . GLY A 1 122 ? 1.662 -4.396 9.531 1.00 98.44 122 GLY A CA 1
ATOM 950 C C . GLY A 1 122 ? 1.880 -3.636 8.222 1.00 98.44 122 GLY A C 1
ATOM 951 O O . GLY A 1 122 ? 1.098 -3.804 7.286 1.00 98.44 122 GLY A O 1
ATOM 952 N N . THR A 1 123 ? 2.990 -2.900 8.100 1.00 98.62 123 THR A N 1
ATOM 953 C CA . THR A 1 123 ? 3.358 -2.226 6.847 1.00 98.62 123 THR A CA 1
ATOM 954 C C . THR A 1 123 ? 3.573 -3.217 5.701 1.00 98.62 123 THR A C 1
ATOM 956 O O . THR A 1 123 ? 2.982 -3.046 4.637 1.00 98.62 123 THR A O 1
ATOM 959 N N . GLU A 1 124 ? 4.358 -4.280 5.903 1.00 98.56 124 GLU A N 1
ATOM 960 C CA . GLU A 1 124 ? 4.595 -5.303 4.874 1.00 98.56 124 GLU A CA 1
ATOM 961 C C . GLU A 1 124 ? 3.286 -5.937 4.385 1.00 98.56 124 GLU A C 1
ATOM 963 O O . GLU A 1 124 ? 3.095 -6.086 3.177 1.00 98.56 124 GLU A O 1
ATOM 968 N N . ALA A 1 125 ? 2.371 -6.269 5.300 1.00 98.81 125 ALA A N 1
ATOM 969 C CA . ALA A 1 125 ? 1.120 -6.932 4.958 1.00 98.81 125 ALA A CA 1
ATOM 970 C C . ALA A 1 125 ? 0.202 -6.031 4.114 1.00 98.81 125 ALA A C 1
ATOM 972 O O . ALA A 1 125 ? -0.294 -6.464 3.073 1.00 98.81 125 ALA A O 1
ATOM 973 N N . VAL A 1 126 ? 0.038 -4.761 4.506 1.00 98.88 126 VAL A N 1
ATOM 974 C CA . VAL A 1 126 ? -0.762 -3.780 3.750 1.00 98.88 126 VAL A CA 1
ATOM 975 C C . VAL A 1 126 ? -0.161 -3.515 2.369 1.00 98.88 126 VAL A C 1
ATOM 977 O O . VAL A 1 126 ? -0.882 -3.520 1.371 1.00 98.88 126 VAL A O 1
ATOM 980 N N . LEU A 1 127 ? 1.157 -3.302 2.287 1.00 98.69 127 LEU A N 1
ATOM 981 C CA . LEU A 1 127 ? 1.816 -3.023 1.011 1.00 98.69 127 LEU A CA 1
ATOM 982 C C . LEU A 1 127 ? 1.759 -4.226 0.065 1.00 98.69 127 LEU A C 1
ATOM 984 O O . LEU A 1 127 ? 1.484 -4.045 -1.119 1.00 98.69 127 LEU A O 1
ATOM 988 N N . SER A 1 128 ? 1.964 -5.443 0.575 1.00 98.69 128 SER A N 1
ATOM 989 C CA . SER A 1 128 ? 1.873 -6.670 -0.229 1.00 98.69 128 SER A CA 1
ATOM 990 C C . SER A 1 128 ? 0.474 -6.857 -0.806 1.00 98.69 128 SER A C 1
ATOM 992 O O . SER A 1 128 ? 0.330 -7.113 -2.002 1.00 98.69 128 SER A O 1
ATOM 994 N N . ALA A 1 129 ? -0.555 -6.680 0.032 1.00 98.81 129 ALA A N 1
ATOM 995 C CA . ALA A 1 129 ? -1.948 -6.775 -0.386 1.00 98.81 129 ALA A CA 1
ATOM 996 C C . ALA A 1 129 ? -2.276 -5.745 -1.473 1.00 98.81 129 ALA A C 1
ATOM 998 O O . ALA A 1 129 ? -2.843 -6.106 -2.501 1.00 98.81 129 ALA A O 1
ATOM 999 N N . LEU A 1 130 ? -1.871 -4.482 -1.287 1.00 98.69 130 LEU A N 1
ATOM 1000 C CA . LEU A 1 130 ? -2.112 -3.434 -2.276 1.00 98.69 130 LEU A CA 1
ATOM 1001 C C . LEU A 1 130 ? -1.387 -3.708 -3.598 1.00 98.69 130 LEU A C 1
ATOM 1003 O O . LEU A 1 130 ? -2.015 -3.622 -4.648 1.00 98.69 130 LEU A O 1
ATOM 1007 N N . MET A 1 131 ? -0.092 -4.038 -3.566 1.00 98.44 131 MET A N 1
ATOM 1008 C CA . MET A 1 131 ? 0.690 -4.263 -4.788 1.00 98.44 131 MET A CA 1
ATOM 1009 C C . MET A 1 131 ? 0.124 -5.424 -5.611 1.00 98.44 131 MET A C 1
ATOM 1011 O O . MET A 1 131 ? -0.052 -5.281 -6.819 1.00 98.44 131 MET A O 1
ATOM 1015 N N . LEU A 1 132 ? -0.213 -6.547 -4.968 1.00 98.38 132 LEU A N 1
ATOM 1016 C CA . LEU A 1 132 ? -0.757 -7.713 -5.669 1.00 98.38 132 LEU A CA 1
ATOM 1017 C C . LEU A 1 132 ? -2.193 -7.486 -6.149 1.00 98.38 132 LEU A C 1
ATOM 1019 O O . LEU A 1 132 ? -2.493 -7.786 -7.302 1.00 98.38 132 LEU A O 1
ATOM 1023 N N . ALA A 1 133 ? -3.063 -6.894 -5.323 1.00 98.12 133 ALA A N 1
ATOM 1024 C CA . ALA A 1 133 ? -4.425 -6.565 -5.743 1.00 98.12 133 ALA A CA 1
ATOM 1025 C C . ALA A 1 133 ? -4.435 -5.563 -6.911 1.00 98.12 133 ALA A C 1
ATOM 1027 O O . ALA A 1 133 ? -5.246 -5.687 -7.825 1.00 98.12 133 ALA A O 1
ATOM 1028 N N . TRP A 1 134 ? -3.517 -4.591 -6.912 1.00 96.56 134 TRP A N 1
ATOM 1029 C CA . TRP A 1 134 ? -3.390 -3.600 -7.983 1.00 96.56 134 TRP A CA 1
ATOM 1030 C C . TRP A 1 134 ? -2.869 -4.193 -9.298 1.00 96.56 134 TRP A C 1
ATOM 1032 O O . TRP A 1 134 ? -3.380 -3.848 -10.366 1.00 96.56 134 TRP A O 1
ATOM 1042 N N . ASP A 1 135 ? -1.870 -5.079 -9.231 1.00 94.88 135 ASP A N 1
ATOM 1043 C CA . ASP A 1 135 ? -1.341 -5.801 -10.399 1.00 94.88 135 ASP A CA 1
ATOM 1044 C C . ASP A 1 135 ? -2.439 -6.664 -11.042 1.00 94.88 135 ASP A C 1
ATOM 1046 O O . ASP A 1 135 ? -2.708 -6.583 -12.245 1.00 94.88 135 ASP A O 1
ATOM 1050 N N . GLU A 1 136 ? -3.163 -7.417 -10.214 1.00 95.19 136 GLU A N 1
ATOM 1051 C CA . GLU A 1 136 ? -4.157 -8.386 -10.669 1.00 95.19 136 GLU A CA 1
ATOM 1052 C C . GLU A 1 136 ? -5.508 -7.771 -11.062 1.00 95.19 136 GLU A C 1
ATOM 1054 O O . GLU A 1 136 ? -6.211 -8.343 -11.904 1.00 95.19 136 GLU A O 1
ATOM 1059 N N . ALA A 1 137 ? -5.836 -6.566 -10.577 1.00 93.69 137 ALA A N 1
ATOM 1060 C CA . ALA A 1 137 ? -7.026 -5.813 -10.988 1.00 93.69 137 ALA A CA 1
ATOM 1061 C C . ALA A 1 137 ? -7.127 -5.650 -12.517 1.00 93.69 137 ALA A C 1
ATOM 1063 O O . ALA A 1 137 ? -8.226 -5.607 -13.068 1.00 93.69 137 ALA A O 1
ATOM 1064 N N . ARG A 1 138 ? -5.989 -5.615 -13.226 1.00 87.44 138 ARG A N 1
ATOM 1065 C CA . ARG A 1 138 ? -5.936 -5.510 -14.697 1.00 87.44 138 ARG A CA 1
ATOM 1066 C C . ARG A 1 138 ? -6.422 -6.767 -15.416 1.00 87.44 138 ARG A C 1
ATOM 1068 O O . ARG A 1 138 ? -6.911 -6.665 -16.536 1.00 87.44 138 ARG A O 1
ATOM 1075 N N . SER A 1 139 ? -6.270 -7.934 -14.793 1.00 90.06 139 SER A N 1
ATOM 1076 C CA . SER A 1 139 ? -6.751 -9.213 -15.327 1.00 90.06 139 SER A CA 1
ATOM 1077 C C . SER A 1 139 ? -8.149 -9.581 -14.823 1.00 90.06 139 SER A C 1
ATOM 1079 O O . SER A 1 139 ? -8.709 -10.583 -15.264 1.00 90.06 139 SER A O 1
ATOM 1081 N N . ALA A 1 140 ? -8.707 -8.772 -13.911 1.00 93.31 140 ALA A N 1
ATOM 1082 C CA . ALA A 1 140 ? -9.994 -8.986 -13.252 1.00 93.31 140 ALA A CA 1
ATOM 1083 C C . ALA A 1 140 ? -10.126 -10.351 -12.545 1.00 93.31 140 ALA A C 1
ATOM 1085 O O . ALA A 1 140 ? -11.236 -10.853 -12.376 1.00 93.31 140 ALA A O 1
ATOM 1086 N N . ARG A 1 141 ? -9.003 -10.945 -12.123 1.00 96.56 141 ARG A N 1
ATOM 1087 C CA . ARG A 1 141 ? -8.948 -12.231 -11.416 1.00 96.56 141 ARG A CA 1
ATOM 1088 C C . ARG A 1 141 ? -8.096 -12.117 -10.171 1.00 96.56 141 ARG A C 1
ATOM 1090 O O . ARG A 1 141 ? -7.054 -11.478 -10.235 1.00 96.56 141 ARG A O 1
ATOM 1097 N N . LEU A 1 142 ? -8.526 -12.744 -9.080 1.00 96.94 142 LEU A N 1
ATOM 1098 C CA . LEU A 1 142 ? -7.782 -12.752 -7.822 1.00 96.94 142 LEU A CA 1
ATOM 1099 C C . LEU A 1 142 ? -7.033 -14.080 -7.670 1.00 96.94 142 LEU A C 1
ATOM 1101 O O . LEU A 1 142 ? -7.614 -15.122 -7.361 1.00 96.94 142 LEU A O 1
ATOM 1105 N N . GLY A 1 143 ? -5.725 -14.039 -7.888 1.00 97.50 143 GLY A N 1
ATOM 1106 C CA . GLY A 1 143 ? -4.817 -15.165 -7.742 1.00 97.50 143 GLY A CA 1
ATOM 1107 C C . GLY A 1 143 ? -4.621 -15.599 -6.288 1.00 97.50 143 GLY A C 1
ATOM 1108 O O . GLY A 1 143 ? -4.926 -14.883 -5.331 1.00 97.50 143 GLY A O 1
ATOM 1109 N N . ALA A 1 144 ? -4.064 -16.801 -6.117 1.00 98.19 144 ALA A N 1
ATOM 1110 C CA . ALA A 1 144 ? -3.813 -17.380 -4.797 1.00 98.19 144 ALA A CA 1
ATOM 1111 C C . ALA A 1 144 ? -2.850 -16.530 -3.951 1.00 98.19 144 ALA A C 1
ATOM 1113 O O . ALA A 1 144 ? -3.073 -16.372 -2.753 1.00 98.19 144 ALA A O 1
ATOM 1114 N N . ASP A 1 145 ? -1.817 -15.945 -4.567 1.00 98.50 145 ASP A N 1
ATOM 1115 C CA . ASP A 1 145 ? -0.853 -15.105 -3.849 1.00 98.50 145 ASP A CA 1
ATOM 1116 C C . ASP A 1 145 ? -1.487 -13.784 -3.389 1.00 98.50 145 ASP A C 1
ATOM 1118 O O . ASP A 1 145 ? -1.288 -13.379 -2.248 1.00 98.50 145 ASP A O 1
ATOM 1122 N N . ALA A 1 146 ? -2.285 -13.118 -4.231 1.00 98.50 146 ALA A N 1
ATOM 1123 C CA . ALA A 1 146 ? -2.976 -11.889 -3.839 1.00 98.50 146 ALA A CA 1
ATOM 1124 C C . ALA A 1 146 ? -4.014 -12.141 -2.739 1.00 98.50 146 ALA A C 1
ATOM 1126 O O . ALA A 1 146 ? -4.103 -11.369 -1.783 1.00 98.50 146 ALA A O 1
ATOM 1127 N N . ARG A 1 147 ? -4.748 -13.259 -2.822 1.00 98.50 147 ARG A N 1
ATOM 1128 C CA . ARG A 1 147 ? -5.656 -13.697 -1.755 1.00 98.50 147 ARG A CA 1
ATOM 1129 C C . ARG A 1 147 ? -4.903 -13.948 -0.447 1.00 98.50 147 ARG A C 1
ATOM 1131 O O . ARG A 1 147 ? -5.286 -13.390 0.574 1.00 98.50 147 ARG A O 1
ATOM 1138 N N . ALA A 1 148 ? -3.787 -14.675 -0.493 1.00 98.81 148 ALA A N 1
ATOM 1139 C CA . ALA A 1 148 ? -2.944 -14.903 0.679 1.00 98.81 148 ALA A CA 1
ATOM 1140 C C . ALA A 1 148 ? -2.367 -13.595 1.256 1.00 98.81 148 ALA A C 1
ATOM 1142 O O . ALA A 1 148 ? -2.250 -13.451 2.471 1.00 98.81 148 ALA A O 1
ATOM 1143 N N . ALA A 1 149 ? -2.035 -12.613 0.413 1.00 98.88 149 ALA A N 1
ATOM 1144 C CA . ALA A 1 149 ? -1.572 -11.304 0.867 1.00 98.88 149 ALA A CA 1
ATOM 1145 C C . ALA A 1 149 ? -2.669 -10.529 1.612 1.00 98.88 149 ALA A C 1
ATOM 1147 O O . ALA A 1 149 ? -2.404 -9.950 2.667 1.00 98.88 149 ALA A O 1
ATOM 1148 N N . LEU A 1 150 ? -3.904 -10.556 1.099 1.00 98.88 150 LEU A N 1
ATOM 1149 C CA . LEU A 1 150 ? -5.068 -9.978 1.771 1.00 98.88 150 LEU A CA 1
ATOM 1150 C C . LEU A 1 150 ? -5.371 -10.705 3.091 1.00 98.88 150 LEU A C 1
ATOM 1152 O O . LEU A 1 150 ? -5.640 -10.045 4.093 1.00 98.88 150 LEU A O 1
ATOM 1156 N N . ASP A 1 151 ? -5.263 -12.035 3.127 1.00 98.75 151 ASP A N 1
ATOM 1157 C CA . ASP A 1 151 ? -5.437 -12.828 4.350 1.00 98.75 151 ASP A CA 1
ATOM 1158 C C . ASP A 1 151 ? -4.377 -12.478 5.405 1.00 98.75 151 ASP A C 1
ATOM 1160 O O . ASP A 1 151 ? -4.717 -12.230 6.564 1.00 98.75 151 ASP A O 1
ATOM 1164 N N . ASN A 1 152 ? -3.104 -12.366 5.004 1.00 98.75 152 ASN A N 1
ATOM 1165 C CA . ASN A 1 152 ? -2.016 -11.925 5.881 1.00 98.75 152 ASN A CA 1
ATOM 1166 C C . ASN A 1 152 ? -2.265 -10.509 6.416 1.00 98.75 152 ASN A C 1
ATOM 1168 O O . ASN A 1 152 ? -2.079 -10.272 7.609 1.00 98.75 152 ASN A O 1
ATOM 1172 N N . MET A 1 153 ? -2.724 -9.583 5.563 1.00 98.88 153 MET A N 1
ATOM 1173 C CA . MET A 1 153 ? -3.117 -8.231 5.969 1.00 98.88 153 MET A CA 1
ATOM 1174 C C . MET A 1 153 ? -4.212 -8.286 7.030 1.00 98.88 153 MET A C 1
ATOM 1176 O O . MET A 1 153 ? -4.038 -7.738 8.116 1.00 98.88 153 MET A O 1
ATOM 1180 N N . TRP A 1 154 ? -5.313 -8.989 6.782 1.00 98.75 154 TRP A N 1
ATOM 1181 C CA . TRP A 1 154 ? -6.387 -9.101 7.764 1.00 98.75 154 TRP A CA 1
ATOM 1182 C C . TRP A 1 154 ? -5.922 -9.754 9.068 1.00 98.75 154 TRP A C 1
ATOM 1184 O O . TRP A 1 154 ? -6.283 -9.273 10.141 1.00 98.75 154 TRP A O 1
ATOM 1194 N N . ALA A 1 155 ? -5.078 -10.785 9.008 1.00 98.38 155 ALA A N 1
ATOM 1195 C CA . ALA A 1 155 ? -4.583 -11.497 10.185 1.00 98.38 155 ALA A CA 1
ATOM 1196 C C . ALA A 1 155 ? -3.849 -10.594 11.194 1.00 98.38 155 ALA A C 1
ATOM 1198 O O . ALA A 1 155 ? -3.925 -10.855 12.393 1.00 98.38 155 ALA A O 1
ATOM 1199 N N . VAL A 1 156 ? -3.191 -9.523 10.734 1.00 98.44 156 VAL A N 1
ATOM 1200 C CA . VAL A 1 156 ? -2.452 -8.577 11.593 1.00 98.44 156 VAL A CA 1
ATOM 1201 C C . VAL A 1 156 ? -3.186 -7.253 11.854 1.00 98.44 156 VAL A C 1
ATOM 1203 O O . VAL A 1 156 ? -2.595 -6.318 12.397 1.00 98.44 156 VAL A O 1
ATOM 1206 N N . GLN A 1 157 ? -4.468 -7.147 11.489 1.00 98.75 157 GLN A N 1
ATOM 1207 C CA . GLN A 1 157 ? -5.291 -5.986 11.841 1.00 98.75 157 GLN A CA 1
ATOM 1208 C C . GLN A 1 157 ? -5.523 -5.931 13.361 1.00 98.75 157 GLN A C 1
ATOM 1210 O O . GLN A 1 157 ? -5.863 -6.934 13.993 1.00 98.75 157 GLN A O 1
ATOM 1215 N N . GLN A 1 158 ? -5.399 -4.742 13.949 1.00 98.50 158 GLN A N 1
ATOM 1216 C CA . GLN A 1 158 ? -5.658 -4.516 15.368 1.00 98.50 158 GLN A CA 1
ATOM 1217 C C . GLN A 1 158 ? -7.163 -4.606 15.666 1.00 98.50 158 GLN A C 1
ATOM 1219 O O . GLN A 1 158 ? -7.964 -3.832 15.138 1.00 98.50 158 GLN A O 1
ATOM 1224 N N . GLY A 1 159 ? -7.552 -5.556 16.522 1.00 97.50 159 GLY A N 1
ATOM 1225 C CA . GLY A 1 159 ? -8.953 -5.820 16.883 1.00 97.50 159 GLY A CA 1
ATOM 1226 C C . GLY A 1 159 ? -9.468 -5.056 18.109 1.00 97.50 159 GLY A C 1
ATOM 1227 O O . GLY A 1 159 ? -10.667 -5.070 18.385 1.00 97.50 159 GLY A O 1
ATOM 1228 N N . SER A 1 160 ? -8.599 -4.370 18.851 1.00 95.81 160 SER A N 1
ATOM 1229 C CA . SER A 1 160 ? -8.946 -3.665 20.090 1.00 95.81 160 SER A CA 1
ATOM 1230 C C . SER A 1 160 ? -8.053 -2.439 20.308 1.00 95.81 160 SER A C 1
ATOM 1232 O O . SER A 1 160 ? -7.149 -2.170 19.520 1.00 95.81 160 SER A O 1
ATOM 1234 N N . GLY A 1 161 ? -8.338 -1.671 21.362 1.00 96.31 161 GLY A N 1
ATOM 1235 C CA . GLY A 1 161 ? -7.578 -0.467 21.695 1.00 96.31 161 GLY A CA 1
ATOM 1236 C C . GLY A 1 161 ? -7.899 0.744 20.804 1.00 96.31 161 GLY A C 1
ATOM 1237 O O . GLY A 1 161 ? -8.838 0.698 20.002 1.00 96.31 161 GLY A O 1
ATOM 1238 N N . PRO A 1 162 ? -7.147 1.849 20.960 1.00 95.12 162 PRO A N 1
ATOM 1239 C CA . PRO A 1 162 ? -7.364 3.083 20.193 1.00 95.12 162 PRO A CA 1
ATOM 1240 C C . PRO A 1 162 ? -7.190 2.872 18.678 1.00 95.12 162 PRO A C 1
ATOM 1242 O O . PRO A 1 162 ? -7.935 3.446 17.871 1.00 95.12 162 PRO A O 1
ATOM 1245 N N . ASP A 1 163 ? -6.289 1.961 18.314 1.00 96.69 163 ASP A N 1
ATOM 1246 C CA . ASP A 1 163 ? -5.914 1.654 16.935 1.00 96.69 163 ASP A CA 1
ATOM 1247 C C . ASP A 1 163 ? -6.791 0.574 16.289 1.00 96.69 163 ASP A C 1
ATOM 1249 O O . ASP A 1 163 ? -6.519 0.130 15.170 1.00 96.69 163 ASP A O 1
ATOM 1253 N N . ARG A 1 164 ? -7.862 0.138 16.971 1.00 98.31 164 ARG A N 1
ATOM 1254 C CA . ARG A 1 164 ? -8.794 -0.862 16.443 1.00 98.31 164 ARG A CA 1
ATOM 1255 C C . ARG A 1 164 ? -9.254 -0.477 15.039 1.00 98.31 164 ARG A C 1
ATOM 1257 O O . ARG A 1 164 ? -9.851 0.592 14.868 1.00 98.31 164 ARG A O 1
ATOM 1264 N N . GLY A 1 165 ? -9.029 -1.386 14.090 1.00 98.50 165 GLY A N 1
ATOM 1265 C CA . GLY A 1 165 ? -9.340 -1.244 12.668 1.00 98.50 165 GLY A CA 1
ATOM 1266 C C . GLY A 1 165 ? -8.138 -0.942 11.772 1.00 98.50 165 GLY A C 1
ATOM 1267 O O . GLY A 1 165 ? -8.274 -1.056 10.555 1.00 98.50 165 GLY A O 1
ATOM 1268 N N . ALA A 1 166 ? -6.975 -0.622 12.343 1.00 98.62 166 ALA A N 1
ATOM 1269 C CA . ALA A 1 166 ? -5.745 -0.324 11.611 1.00 98.62 166 ALA A CA 1
ATOM 1270 C C . ALA A 1 166 ? -4.670 -1.412 11.776 1.00 98.62 166 ALA A C 1
ATOM 1272 O O . ALA A 1 166 ? -4.908 -2.483 12.333 1.00 98.62 166 ALA A O 1
ATOM 1273 N N . TRP A 1 167 ? -3.465 -1.119 11.289 1.00 98.62 167 TRP A N 1
ATOM 1274 C CA . TRP A 1 167 ? -2.277 -1.969 11.362 1.00 98.62 167 TRP A CA 1
ATOM 1275 C C . TRP A 1 167 ? -1.167 -1.225 12.086 1.00 98.62 167 TRP A C 1
ATOM 1277 O O . TRP A 1 167 ? -1.069 -0.011 11.957 1.00 98.62 167 TRP A O 1
ATOM 1287 N N . ALA A 1 168 ? -0.306 -1.909 12.835 1.00 98.00 168 ALA A N 1
ATOM 1288 C CA . ALA A 1 168 ? 0.930 -1.265 13.275 1.00 98.00 168 ALA A CA 1
ATOM 1289 C C . ALA A 1 168 ? 1.708 -0.786 12.033 1.00 98.00 168 ALA A C 1
ATOM 1291 O O . ALA A 1 168 ? 1.799 -1.514 11.045 1.00 98.00 168 ALA A O 1
ATOM 1292 N N . TRP A 1 169 ? 2.231 0.437 12.062 1.00 98.06 169 TRP A N 1
ATOM 1293 C CA . TRP A 1 169 ? 2.848 1.066 10.894 1.00 98.06 169 TRP A CA 1
ATOM 1294 C C . TRP A 1 169 ? 4.240 1.586 11.228 1.00 98.06 169 TRP A C 1
ATOM 1296 O O . TRP A 1 169 ? 4.462 2.065 12.340 1.00 98.06 169 TRP A O 1
ATOM 1306 N N . LEU A 1 170 ? 5.184 1.457 10.294 1.00 97.44 170 LEU A N 1
ATOM 1307 C CA . LEU A 1 170 ? 6.552 1.938 10.478 1.00 97.44 170 LEU A CA 1
ATOM 1308 C C . LEU A 1 170 ? 6.585 3.444 10.755 1.00 97.44 170 LEU A C 1
ATOM 1310 O O . LEU A 1 170 ? 6.028 4.237 10.005 1.00 97.44 170 LEU A O 1
ATOM 1314 N N . ASP A 1 171 ? 7.278 3.812 11.831 1.00 96.00 171 ASP A N 1
ATOM 1315 C CA . ASP A 1 171 ? 7.531 5.203 12.220 1.00 96.00 171 ASP A CA 1
ATOM 1316 C C . ASP A 1 171 ? 9.032 5.450 12.417 1.00 96.00 171 ASP A C 1
ATOM 1318 O O . ASP A 1 171 ? 9.602 5.125 13.460 1.00 96.00 171 ASP A O 1
ATOM 1322 N N . PHE A 1 172 ? 9.695 5.990 11.401 1.00 94.69 172 PHE A N 1
ATOM 1323 C CA . PHE A 1 172 ? 11.106 6.380 11.464 1.00 94.69 172 PHE A CA 1
ATOM 1324 C C . PHE A 1 172 ? 11.283 7.898 11.534 1.00 94.69 172 PHE A C 1
ATOM 1326 O O . PHE A 1 172 ? 12.383 8.394 11.291 1.00 94.69 172 PHE A O 1
ATOM 1333 N N . ASN A 1 173 ? 10.221 8.639 11.867 1.00 94.00 173 ASN A N 1
ATOM 1334 C CA . ASN A 1 173 ? 10.172 10.092 11.756 1.00 94.00 173 ASN A CA 1
ATOM 1335 C C . ASN A 1 173 ? 10.541 10.592 10.339 1.00 94.00 173 ASN A C 1
ATOM 1337 O O . ASN A 1 173 ? 11.226 11.602 10.169 1.00 94.00 173 ASN A O 1
ATOM 1341 N N . LEU A 1 174 ? 10.104 9.857 9.309 1.00 91.06 174 LEU A N 1
ATOM 1342 C CA . LEU A 1 174 ? 10.324 10.172 7.896 1.00 91.06 174 LEU A CA 1
ATOM 1343 C C . LEU A 1 174 ? 9.000 10.600 7.262 1.00 91.06 174 LEU A C 1
ATOM 1345 O O . LEU A 1 174 ? 8.242 9.802 6.704 1.00 91.06 174 LEU A O 1
ATOM 1349 N N . ALA A 1 175 ? 8.707 11.893 7.386 1.00 90.81 175 ALA A N 1
ATOM 1350 C CA . ALA A 1 175 ? 7.487 12.468 6.847 1.00 90.81 175 ALA A CA 1
ATOM 1351 C C . ALA A 1 175 ? 7.421 12.362 5.309 1.00 90.81 175 ALA A C 1
ATOM 1353 O O . ALA A 1 175 ? 8.440 12.531 4.638 1.00 90.81 175 ALA A O 1
ATOM 1354 N N . PRO A 1 176 ? 6.222 12.156 4.734 1.00 91.50 176 PRO A N 1
ATOM 1355 C CA . PRO A 1 176 ? 4.945 11.924 5.417 1.00 91.50 176 PRO A CA 1
ATOM 1356 C C . PRO A 1 176 ? 4.593 10.434 5.619 1.00 91.50 176 PRO A C 1
ATOM 1358 O O . PRO A 1 176 ? 3.489 10.138 6.061 1.00 91.50 176 PRO A O 1
ATOM 1361 N N . TRP A 1 177 ? 5.465 9.490 5.252 1.00 92.00 177 TRP A N 1
ATOM 1362 C CA . TRP A 1 177 ? 5.107 8.062 5.177 1.00 92.00 177 TRP A CA 1
ATOM 1363 C C . TRP A 1 177 ? 5.332 7.277 6.464 1.00 92.00 177 TRP A C 1
ATOM 1365 O O . TRP A 1 177 ? 4.668 6.264 6.670 1.00 92.00 177 TRP A O 1
ATOM 1375 N N . GLU A 1 178 ? 6.281 7.702 7.293 1.00 93.44 178 GLU A N 1
ATOM 1376 C CA . GLU A 1 178 ? 6.708 6.974 8.488 1.00 93.44 178 GLU A CA 1
ATOM 1377 C C . GLU A 1 178 ? 6.832 7.950 9.658 1.00 93.44 178 GLU A C 1
ATOM 1379 O O . GLU A 1 178 ? 7.920 8.181 10.181 1.00 93.44 178 GLU A O 1
ATOM 1384 N N . VAL A 1 179 ? 5.704 8.569 10.000 1.00 93.75 179 VAL A N 1
ATOM 1385 C CA . VAL A 1 179 ? 5.519 9.505 11.120 1.00 93.75 179 VAL A CA 1
ATOM 1386 C C . VAL A 1 179 ? 4.487 8.947 12.106 1.00 93.75 179 VAL A C 1
ATOM 1388 O O . VAL A 1 179 ? 3.739 8.040 11.727 1.00 93.75 179 VAL A O 1
ATOM 1391 N N . PRO A 1 180 ? 4.385 9.481 13.339 1.00 91.12 180 PRO A N 1
ATOM 1392 C CA . PRO A 1 180 ? 3.514 8.912 14.370 1.00 91.12 180 PRO A CA 1
ATOM 1393 C C . PRO A 1 180 ? 2.043 8.714 13.961 1.00 91.12 180 PRO A C 1
ATOM 1395 O O . PRO A 1 180 ? 1.405 7.764 14.407 1.00 91.12 180 PRO A O 1
ATOM 1398 N N . ASP A 1 181 ? 1.492 9.568 13.092 1.00 91.88 181 ASP A N 1
ATOM 1399 C CA . ASP A 1 181 ? 0.110 9.478 12.597 1.00 91.88 181 ASP A CA 1
ATOM 1400 C C . ASP A 1 181 ? -0.032 8.738 11.246 1.00 91.88 181 ASP A C 1
ATOM 1402 O O . ASP A 1 181 ? -1.147 8.558 10.749 1.00 91.88 181 ASP A O 1
ATOM 1406 N N . ALA A 1 182 ? 1.063 8.235 10.656 1.00 96.12 182 ALA A N 1
ATOM 1407 C CA . ALA A 1 182 ? 1.058 7.529 9.365 1.00 96.12 182 ALA A CA 1
ATOM 1408 C C . ALA A 1 182 ? 0.371 6.153 9.408 1.00 96.12 182 ALA A C 1
ATOM 1410 O O . ALA A 1 182 ? 0.113 5.538 8.371 1.00 96.12 182 ALA A O 1
ATOM 1411 N N . GLN A 1 183 ? -0.029 5.683 10.589 1.00 97.12 183 GLN A N 1
ATOM 1412 C CA . GLN A 1 183 ? -0.938 4.547 10.695 1.00 97.12 183 GLN A CA 1
ATOM 1413 C C . GLN A 1 183 ? -2.238 4.770 9.900 1.00 97.12 183 GLN A C 1
ATOM 1415 O O . GLN A 1 183 ? -2.757 3.839 9.278 1.00 97.12 183 GLN A O 1
ATOM 1420 N N . TYR A 1 184 ? -2.727 6.012 9.845 1.00 98.50 184 TYR A N 1
ATOM 1421 C CA . TYR A 1 184 ? -3.887 6.365 9.032 1.00 98.50 184 TYR A CA 1
ATOM 1422 C C . TYR A 1 184 ? -3.624 6.218 7.535 1.00 98.50 184 TYR A C 1
ATOM 1424 O O . TYR A 1 184 ? -4.482 5.731 6.798 1.00 98.50 184 TYR A O 1
ATOM 1432 N N . TYR A 1 185 ? -2.426 6.602 7.090 1.00 97.94 185 TYR A N 1
ATOM 1433 C CA . TYR A 1 185 ? -1.974 6.382 5.720 1.00 97.94 185 TYR A CA 1
ATOM 1434 C C . TYR A 1 185 ? -1.995 4.888 5.373 1.00 97.94 185 TYR A C 1
ATOM 1436 O O . TYR A 1 185 ? -2.593 4.506 4.368 1.00 97.94 185 TYR A O 1
ATOM 1444 N N . GLY A 1 186 ? -1.451 4.035 6.246 1.00 98.25 186 GLY A N 1
ATOM 1445 C CA . GLY A 1 186 ? -1.518 2.580 6.090 1.00 98.25 186 GLY A CA 1
ATOM 1446 C C . GLY A 1 186 ? -2.952 2.044 6.017 1.00 98.25 186 GLY A C 1
ATOM 1447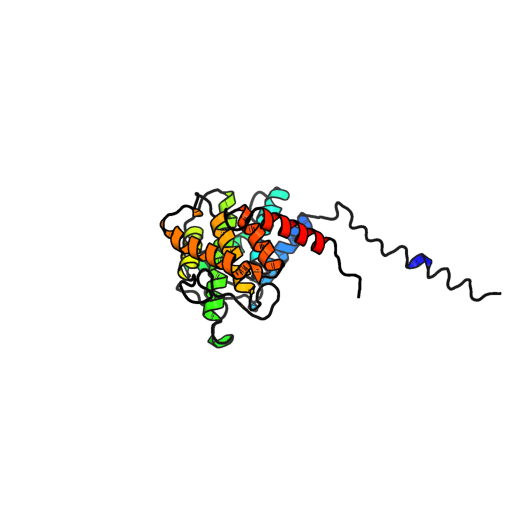 O O . GLY A 1 186 ? -3.277 1.258 5.129 1.00 98.25 186 GLY A O 1
ATOM 1448 N N . ALA A 1 187 ? -3.845 2.516 6.891 1.00 98.81 187 ALA A N 1
ATOM 1449 C CA . ALA A 1 187 ? -5.254 2.121 6.868 1.00 98.81 187 ALA A CA 1
ATOM 1450 C C . ALA A 1 187 ? -5.962 2.542 5.564 1.00 98.81 187 ALA A C 1
ATOM 1452 O O . ALA A 1 187 ? -6.735 1.769 4.996 1.00 98.81 187 ALA A O 1
ATOM 1453 N N . ALA A 1 188 ? -5.669 3.736 5.043 1.00 98.75 188 ALA A N 1
ATOM 1454 C CA . ALA A 1 188 ? -6.213 4.192 3.767 1.00 98.75 188 ALA A CA 1
ATOM 1455 C C . ALA A 1 188 ? -5.684 3.359 2.582 1.00 98.75 188 ALA A C 1
ATOM 1457 O O . ALA A 1 188 ? -6.453 3.027 1.679 1.00 98.75 188 ALA A O 1
ATOM 1458 N N . LEU A 1 189 ? -4.410 2.945 2.602 1.00 98.75 189 LEU A N 1
ATOM 1459 C CA . LEU A 1 189 ? -3.856 2.020 1.605 1.00 98.75 189 LEU A CA 1
ATOM 1460 C C . LEU A 1 189 ? -4.494 0.628 1.673 1.00 98.75 189 LEU A C 1
ATOM 1462 O O . LEU A 1 189 ? -4.770 0.037 0.632 1.00 98.75 189 LEU A O 1
ATOM 1466 N N . ALA A 1 190 ? -4.778 0.115 2.871 1.00 98.88 190 ALA A N 1
ATOM 1467 C CA . ALA A 1 190 ? -5.498 -1.147 3.028 1.00 98.88 190 ALA A CA 1
ATOM 1468 C C . ALA A 1 190 ? -6.929 -1.054 2.473 1.00 98.88 190 ALA A C 1
ATOM 1470 O O . ALA A 1 190 ? -7.391 -1.955 1.776 1.00 98.88 190 ALA A O 1
ATOM 1471 N N . ALA A 1 191 ? -7.615 0.068 2.711 1.00 98.88 191 ALA A N 1
ATOM 1472 C CA . ALA A 1 191 ? -8.932 0.329 2.133 1.00 98.88 191 ALA A CA 1
ATOM 1473 C C . ALA A 1 191 ? -8.882 0.375 0.595 1.00 98.88 191 ALA A C 1
ATOM 1475 O O . ALA A 1 191 ? -9.766 -0.170 -0.071 1.00 98.88 191 ALA A O 1
ATOM 1476 N N . LEU A 1 192 ? -7.823 0.966 0.030 1.00 98.75 192 LEU A N 1
ATOM 1477 C CA . LEU A 1 192 ? -7.572 0.937 -1.407 1.00 98.75 192 LEU A CA 1
ATOM 1478 C C . LEU A 1 192 ? -7.333 -0.494 -1.904 1.00 98.75 192 LEU A C 1
ATOM 1480 O O . LEU A 1 192 ? -7.959 -0.875 -2.887 1.00 98.75 192 LEU A O 1
ATOM 1484 N N . ALA A 1 193 ? -6.506 -1.293 -1.216 1.00 98.75 193 ALA A N 1
ATOM 1485 C CA . ALA A 1 193 ? -6.225 -2.688 -1.571 1.00 98.75 193 ALA A CA 1
ATOM 1486 C C . ALA A 1 193 ? -7.513 -3.520 -1.675 1.00 98.75 193 ALA A C 1
ATOM 1488 O O . ALA A 1 193 ? -7.738 -4.201 -2.672 1.00 98.75 193 ALA A O 1
ATOM 1489 N N . VAL A 1 194 ? -8.401 -3.399 -0.684 1.00 98.62 194 VAL A N 1
ATOM 1490 C CA . VAL A 1 194 ? -9.710 -4.076 -0.668 1.00 98.62 194 VAL A CA 1
ATOM 1491 C C . VAL A 1 194 ? -10.619 -3.577 -1.792 1.00 98.62 194 VAL A C 1
ATOM 1493 O O . VAL A 1 194 ? -11.328 -4.371 -2.402 1.00 98.62 194 VAL A O 1
ATOM 1496 N N . GLY A 1 195 ? -10.611 -2.271 -2.070 1.00 98.12 195 GLY A N 1
ATOM 1497 C CA . GLY A 1 195 ? -11.439 -1.675 -3.118 1.00 98.12 195 GLY A CA 1
ATOM 1498 C C . GLY A 1 195 ? -10.988 -2.012 -4.543 1.00 98.12 195 GLY A C 1
ATOM 1499 O O . GLY A 1 195 ? -11.824 -2.024 -5.446 1.00 98.12 195 GLY A O 1
ATOM 1500 N N . VAL A 1 196 ? -9.690 -2.251 -4.766 1.00 97.50 196 VAL A N 1
ATOM 1501 C CA . VAL A 1 196 ? -9.154 -2.630 -6.089 1.00 97.50 196 VAL A CA 1
ATOM 1502 C C . VAL A 1 196 ? -9.119 -4.134 -6.318 1.00 97.50 196 VAL A C 1
ATOM 1504 O O . VAL A 1 196 ? -9.081 -4.549 -7.475 1.00 97.50 196 VAL A O 1
ATOM 1507 N N . ALA A 1 197 ? -9.128 -4.938 -5.250 1.00 98.25 197 ALA A N 1
ATOM 1508 C CA . ALA A 1 197 ? -9.116 -6.388 -5.355 1.00 98.25 197 ALA A CA 1
ATOM 1509 C C . ALA A 1 197 ? -10.286 -6.878 -6.242 1.00 98.25 197 ALA A C 1
ATOM 1511 O O . ALA A 1 197 ? -11.439 -6.506 -5.993 1.00 98.25 197 ALA A O 1
ATOM 1512 N N . PRO A 1 198 ? -10.004 -7.672 -7.295 1.00 97.06 198 PRO A N 1
ATOM 1513 C CA . PRO A 1 198 ? -11.017 -8.116 -8.250 1.00 97.06 198 PRO A CA 1
ATOM 1514 C C . PRO A 1 198 ? -11.985 -9.149 -7.648 1.00 97.06 198 PRO A C 1
ATOM 1516 O O . PRO A 1 198 ? -11.915 -9.483 -6.468 1.00 97.06 198 PRO A O 1
ATOM 1519 N N . GLU A 1 199 ? -12.909 -9.648 -8.476 1.00 96.00 199 GLU A N 1
ATOM 1520 C CA . GLU A 1 199 ? -13.893 -10.682 -8.099 1.00 96.00 199 GLU A CA 1
ATOM 1521 C C . GLU A 1 199 ? -14.831 -10.265 -6.955 1.00 96.00 199 GLU A C 1
ATOM 1523 O O . GLU A 1 199 ? -15.285 -11.094 -6.171 1.00 96.00 199 GLU A O 1
ATOM 1528 N N . ASP A 1 200 ? -15.110 -8.961 -6.859 1.00 94.69 200 ASP A N 1
ATOM 1529 C CA . ASP A 1 200 ? -15.927 -8.363 -5.799 1.00 94.69 200 ASP A CA 1
ATOM 1530 C C . ASP A 1 200 ? -15.464 -8.768 -4.385 1.00 94.69 200 ASP A C 1
ATOM 1532 O O . ASP A 1 200 ? -16.263 -8.974 -3.472 1.00 94.69 200 ASP A O 1
ATOM 1536 N N . TYR A 1 201 ? -14.139 -8.864 -4.195 1.00 97.94 201 TYR A N 1
ATOM 1537 C CA . TYR A 1 201 ? -13.509 -9.302 -2.946 1.00 97.94 201 TYR A CA 1
ATOM 1538 C C . TYR A 1 201 ? -14.076 -8.606 -1.700 1.00 97.94 201 TYR A C 1
ATOM 1540 O O . TYR A 1 201 ? -14.290 -9.233 -0.664 1.00 97.94 201 TYR A O 1
ATOM 1548 N N . ARG A 1 202 ? -14.365 -7.304 -1.806 1.00 96.50 202 ARG A N 1
ATOM 1549 C CA . ARG A 1 202 ? -14.935 -6.477 -0.731 1.00 96.50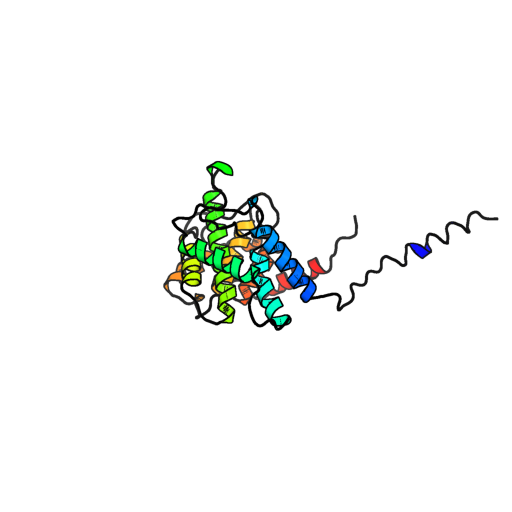 202 ARG A CA 1
ATOM 1550 C C . ARG A 1 202 ? -16.292 -6.962 -0.200 1.00 96.50 202 ARG A C 1
ATOM 1552 O O . ARG A 1 202 ? -16.650 -6.577 0.909 1.00 96.50 202 ARG A O 1
ATOM 1559 N N . SER A 1 203 ? -17.030 -7.772 -0.958 1.00 97.00 203 SER A N 1
ATOM 1560 C CA . SER A 1 203 ? -18.359 -8.291 -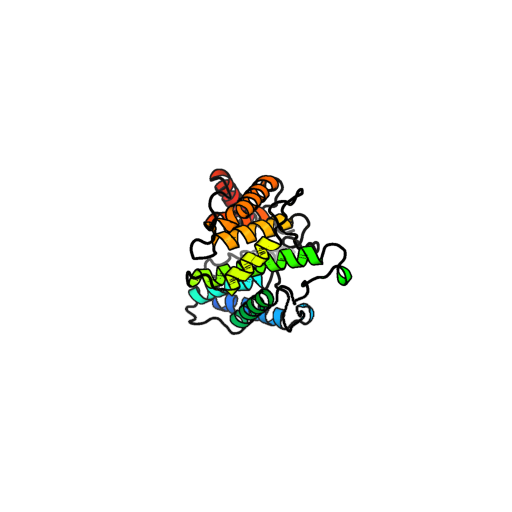0.600 1.00 97.00 203 SER A CA 1
ATOM 1561 C C . SER A 1 203 ? -18.306 -9.667 0.069 1.00 97.00 203 SER A C 1
ATOM 1563 O O . SER A 1 203 ? -19.339 -10.207 0.463 1.00 97.00 203 SER A O 1
ATOM 1565 N N . ILE A 1 204 ? -17.112 -10.249 0.227 1.00 97.50 2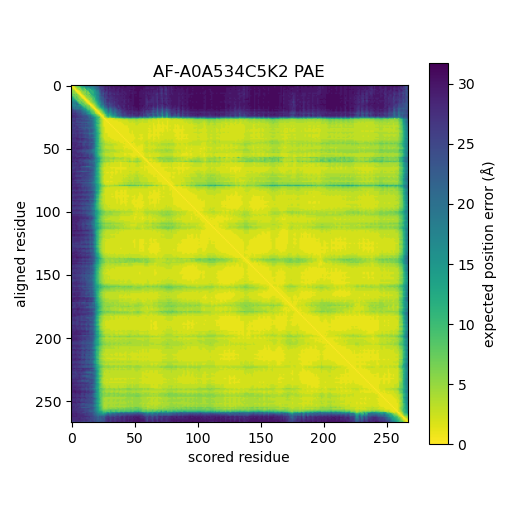04 ILE A N 1
ATOM 1566 C CA . ILE A 1 204 ? -16.929 -11.549 0.878 1.00 97.50 204 ILE A CA 1
ATOM 1567 C C . ILE A 1 204 ? -17.434 -11.473 2.336 1.00 97.50 204 ILE A C 1
ATOM 1569 O O . ILE A 1 204 ? -16.966 -10.617 3.094 1.00 97.50 204 ILE A O 1
ATOM 1573 N N . PRO A 1 205 ? -18.354 -12.357 2.775 1.00 98.00 205 PRO A N 1
ATOM 1574 C CA . PRO A 1 205 ? -18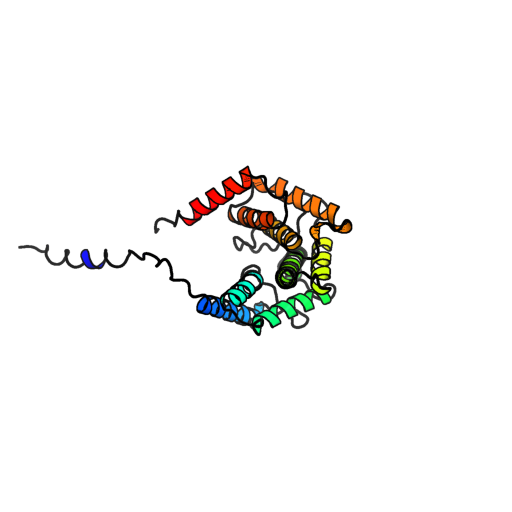.922 -12.308 4.126 1.00 98.00 205 PRO A CA 1
ATOM 1575 C C . PRO A 1 205 ? -17.873 -12.360 5.245 1.00 98.00 205 PRO A C 1
ATOM 1577 O O . PRO A 1 205 ? -17.981 -11.660 6.246 1.00 98.00 205 PRO A O 1
ATOM 1580 N N . GLN A 1 206 ? -16.814 -13.145 5.049 1.00 97.12 206 GLN A N 1
ATOM 1581 C CA . GLN A 1 206 ? -15.772 -13.414 6.040 1.00 97.12 206 GLN A CA 1
ATOM 1582 C C . GLN A 1 206 ? -14.935 -12.180 6.409 1.00 97.12 206 GLN A C 1
ATOM 1584 O O . GLN A 1 206 ? -14.283 -12.184 7.452 1.00 97.12 206 GLN A O 1
ATOM 1589 N N . ILE A 1 207 ? -14.930 -11.134 5.575 1.00 97.81 207 ILE A N 1
ATOM 1590 C CA . ILE A 1 207 ? -14.148 -9.917 5.835 1.00 97.81 207 ILE A CA 1
ATOM 1591 C C . ILE A 1 207 ? -14.999 -8.751 6.347 1.00 97.81 207 ILE A C 1
ATOM 1593 O O . ILE A 1 207 ? -14.428 -7.717 6.687 1.00 97.81 207 ILE A O 1
ATOM 1597 N N . GLN A 1 208 ? -16.331 -8.880 6.414 1.00 98.25 208 GLN A N 1
ATOM 1598 C CA . GLN A 1 208 ? -17.217 -7.735 6.674 1.00 98.25 208 GLN A CA 1
ATOM 1599 C C . GLN A 1 208 ? -16.980 -7.097 8.044 1.00 98.25 208 GLN A C 1
ATOM 1601 O O . GLN A 1 208 ? -16.864 -5.876 8.125 1.00 98.25 208 GLN A O 1
ATOM 1606 N N . ASP A 1 209 ? -16.793 -7.895 9.097 1.00 98.25 209 ASP A N 1
ATOM 1607 C CA . ASP A 1 209 ? -16.507 -7.365 10.438 1.00 98.25 209 ASP A CA 1
ATOM 1608 C C . ASP A 1 209 ? -15.190 -6.572 10.459 1.00 98.25 209 ASP A C 1
ATOM 1610 O O . ASP A 1 209 ? -15.111 -5.463 10.987 1.00 98.25 209 ASP A O 1
ATOM 1614 N N . ARG A 1 210 ? -14.146 -7.103 9.813 1.00 98.44 210 ARG A N 1
ATOM 1615 C CA . ARG A 1 210 ? -12.829 -6.451 9.717 1.00 98.44 210 ARG A CA 1
ATOM 1616 C C . ARG A 1 210 ? -12.871 -5.180 8.874 1.00 98.44 210 ARG A C 1
ATOM 1618 O O . ARG A 1 210 ? -12.228 -4.181 9.211 1.00 98.44 210 ARG A O 1
ATOM 1625 N N . LEU A 1 211 ? -13.647 -5.209 7.795 1.00 98.62 211 LEU A N 1
ATOM 1626 C CA . LEU A 1 211 ? -13.891 -4.063 6.931 1.00 98.62 211 LEU A CA 1
ATOM 1627 C C . LEU A 1 211 ? -14.664 -2.967 7.672 1.00 98.62 211 LEU A C 1
ATOM 1629 O O . LEU A 1 211 ? -14.338 -1.789 7.533 1.00 98.62 211 LEU A O 1
ATOM 1633 N N . GLN A 1 212 ? -15.635 -3.339 8.505 1.00 98.56 212 GLN A N 1
ATOM 1634 C CA . GLN A 1 212 ? -16.364 -2.402 9.352 1.00 98.56 212 GLN A CA 1
ATOM 1635 C C . GLN A 1 212 ? -15.429 -1.722 10.362 1.00 98.56 212 GLN A C 1
ATOM 1637 O O . GLN A 1 212 ? -15.437 -0.494 10.468 1.00 98.56 212 GLN A O 1
ATOM 1642 N N . LEU A 1 213 ? -14.540 -2.476 11.022 1.00 98.75 213 LEU A N 1
ATOM 1643 C CA . LEU A 1 213 ? -13.530 -1.894 11.917 1.00 98.75 213 LEU A CA 1
ATOM 1644 C C . LEU A 1 213 ? -12.611 -0.898 11.194 1.00 98.75 213 LEU A C 1
ATOM 1646 O O . LEU A 1 213 ? -12.308 0.167 11.735 1.00 98.75 213 LEU A O 1
ATOM 1650 N N . LEU A 1 214 ? -12.196 -1.214 9.964 1.00 98.88 214 LEU A N 1
ATOM 1651 C CA . LEU A 1 214 ? -11.396 -0.312 9.132 1.00 98.88 214 LEU A CA 1
ATOM 1652 C C . LEU A 1 214 ? -12.138 1.002 8.846 1.00 98.88 214 LEU A C 1
ATOM 1654 O O . LEU A 1 214 ? -11.576 2.087 9.012 1.00 98.88 214 LEU A O 1
ATOM 1658 N N . ARG A 1 215 ? -13.415 0.921 8.458 1.00 98.75 215 ARG A N 1
ATOM 1659 C CA . ARG A 1 215 ? -14.261 2.099 8.202 1.00 98.75 215 ARG A CA 1
ATOM 1660 C C . ARG A 1 215 ? -14.402 2.969 9.444 1.00 98.75 215 ARG A C 1
ATOM 1662 O O . ARG A 1 215 ? -14.220 4.183 9.365 1.00 98.75 215 ARG A O 1
ATOM 1669 N N . GLU A 1 216 ? -14.663 2.353 10.593 1.00 98.62 216 GLU A N 1
ATOM 1670 C CA . GLU A 1 216 ? -14.764 3.050 11.876 1.00 98.62 216 GLU A CA 1
ATOM 1671 C C . GLU A 1 216 ? -13.457 3.742 12.262 1.00 98.62 216 GLU A C 1
ATOM 1673 O O . GLU A 1 216 ? -13.485 4.875 12.742 1.00 98.62 216 GLU A O 1
ATOM 1678 N N . TYR A 1 217 ? -12.311 3.083 12.059 1.00 98.75 217 TYR A N 1
ATOM 1679 C CA . TYR A 1 217 ? -11.000 3.677 12.313 1.00 98.75 217 TYR A CA 1
ATOM 1680 C C . TYR A 1 217 ? -10.760 4.910 11.437 1.00 98.75 217 TYR A C 1
ATOM 1682 O O . TYR A 1 217 ? -10.390 5.969 11.953 1.00 98.75 217 TYR A O 1
ATOM 1690 N N . LEU A 1 218 ? -11.001 4.790 10.128 1.00 98.69 218 LEU A N 1
ATOM 1691 C CA . LEU A 1 218 ? -10.797 5.881 9.175 1.00 98.69 218 LEU A CA 1
ATOM 1692 C C . LEU A 1 218 ? -11.720 7.067 9.474 1.00 98.69 218 LEU A C 1
ATOM 1694 O O . LEU A 1 218 ? -11.258 8.208 9.467 1.00 98.69 218 LEU A O 1
ATOM 1698 N N . ALA A 1 219 ? -12.988 6.814 9.803 1.00 98.19 219 ALA A N 1
ATOM 1699 C CA . ALA A 1 219 ? -13.943 7.861 10.157 1.00 98.19 219 ALA A CA 1
ATOM 1700 C C . ALA A 1 219 ? -13.571 8.562 11.473 1.00 98.19 219 ALA A C 1
ATOM 1702 O O . ALA A 1 219 ? -13.502 9.790 11.523 1.00 98.19 219 ALA A O 1
ATOM 1703 N N . ARG A 1 220 ? -13.272 7.787 12.526 1.00 97.75 220 ARG A N 1
ATOM 1704 C CA . ARG A 1 220 ? -12.932 8.305 13.862 1.00 97.75 220 ARG A CA 1
ATOM 1705 C C . ARG A 1 220 ? -11.701 9.206 13.840 1.00 97.75 220 ARG A C 1
ATOM 1707 O O . ARG A 1 220 ? -11.693 10.243 14.493 1.00 97.75 220 ARG A O 1
ATOM 1714 N N . ASN A 1 221 ? -10.672 8.813 13.093 1.00 97.94 221 ASN A N 1
ATOM 1715 C CA . ASN A 1 221 ? -9.387 9.509 13.109 1.00 97.94 221 ASN A CA 1
ATOM 1716 C C . ASN A 1 221 ? -9.277 10.624 12.057 1.00 97.94 221 ASN A C 1
ATOM 1718 O O . ASN A 1 221 ? -8.361 11.439 12.154 1.00 97.94 221 ASN A O 1
ATOM 1722 N N . TYR A 1 222 ? -10.206 10.705 11.092 1.00 97.56 222 TYR A N 1
ATOM 1723 C CA . TYR A 1 222 ? -10.189 11.668 9.980 1.00 97.56 222 TYR A CA 1
ATOM 1724 C C . TYR A 1 222 ? -9.939 13.137 10.391 1.00 97.56 222 TYR A C 1
ATOM 1726 O O . TYR A 1 222 ? -9.087 13.788 9.767 1.00 97.56 222 TYR A O 1
ATOM 1734 N N . PRO A 1 223 ? -10.604 13.698 11.429 1.00 96.06 223 PRO A N 1
ATOM 1735 C CA . PRO A 1 223 ? -10.469 15.119 11.767 1.00 96.06 223 PRO A CA 1
ATOM 1736 C C . PRO A 1 223 ? -9.062 15.536 12.212 1.00 96.06 223 PRO A C 1
ATOM 1738 O O . PRO A 1 223 ? -8.711 16.704 12.066 1.00 96.06 223 PRO A O 1
ATOM 1741 N N . ALA A 1 224 ? -8.240 14.595 12.685 1.00 95.75 224 ALA A N 1
ATOM 1742 C CA . ALA A 1 224 ? -6.870 14.859 13.128 1.00 95.75 224 ALA A CA 1
ATOM 1743 C C . ALA A 1 224 ? -5.821 14.729 12.007 1.00 95.75 224 ALA A C 1
ATOM 1745 O O . ALA A 1 224 ? -4.671 15.101 12.202 1.00 95.75 224 ALA A O 1
ATOM 1746 N N . GLN A 1 225 ? -6.200 14.201 10.839 1.00 96.50 225 GLN A N 1
ATOM 1747 C CA . GLN A 1 225 ? -5.235 13.829 9.804 1.00 96.50 225 GLN A CA 1
ATOM 1748 C C . GLN A 1 225 ? -4.716 14.996 8.967 1.00 96.50 225 GLN A C 1
ATOM 1750 O O . GLN A 1 225 ? -5.463 15.910 8.607 1.00 96.50 225 GLN A O 1
ATOM 1755 N N . SER A 1 226 ? -3.448 14.887 8.564 1.00 95.00 226 SER A N 1
ATOM 1756 C CA . SER A 1 226 ? -2.827 15.760 7.567 1.00 95.00 226 SER A CA 1
ATOM 1757 C C . SER A 1 226 ? -3.553 15.709 6.214 1.00 95.00 226 SER A C 1
ATOM 1759 O O . SER A 1 226 ? -4.230 14.731 5.877 1.00 95.00 226 SER A O 1
ATOM 1761 N N . LEU A 1 227 ? -3.378 16.751 5.388 1.00 95.38 227 LEU A N 1
ATOM 1762 C CA . LEU A 1 227 ? -3.915 16.754 4.021 1.00 95.38 227 LEU A CA 1
ATOM 1763 C C . LEU A 1 227 ? -3.387 15.553 3.221 1.00 95.38 227 LEU A C 1
ATOM 1765 O O . LEU A 1 227 ? -4.169 14.903 2.538 1.00 95.38 227 LEU A O 1
ATOM 1769 N N . HIS A 1 228 ? -2.104 15.206 3.369 1.00 94.44 228 HIS A N 1
ATOM 1770 C CA . HIS A 1 228 ? -1.504 14.036 2.721 1.00 94.44 228 HIS A CA 1
ATOM 1771 C C . HIS A 1 228 ? -2.282 12.744 3.027 1.00 94.44 228 HIS A C 1
ATOM 1773 O O . HIS A 1 228 ? -2.734 12.065 2.106 1.00 94.44 228 HIS A O 1
ATOM 1779 N N . HIS A 1 229 ? -2.525 12.436 4.305 1.00 96.50 229 HIS A N 1
ATOM 1780 C CA . HIS A 1 229 ? -3.262 11.232 4.714 1.00 96.50 229 HIS A CA 1
ATOM 1781 C C . HIS A 1 229 ? -4.703 11.228 4.195 1.00 96.50 229 HIS A C 1
ATOM 1783 O O . HIS A 1 229 ? -5.196 10.208 3.705 1.00 96.50 229 HIS A O 1
ATOM 1789 N N . ARG A 1 230 ? -5.376 12.383 4.236 1.00 97.75 230 ARG A N 1
ATOM 1790 C CA . ARG A 1 230 ? -6.747 12.514 3.725 1.00 97.75 230 ARG A CA 1
ATOM 1791 C C . ARG A 1 230 ? -6.832 12.361 2.209 1.00 97.75 230 ARG A C 1
ATOM 1793 O O . ARG A 1 230 ? -7.835 11.846 1.727 1.00 97.75 230 ARG A O 1
ATOM 1800 N N . LEU A 1 231 ? -5.805 12.756 1.456 1.00 97.19 231 LEU A N 1
ATOM 1801 C CA . LEU A 1 231 ? -5.769 12.544 0.006 1.00 97.19 231 LEU A CA 1
ATOM 1802 C C . LEU A 1 231 ? -5.630 11.065 -0.362 1.00 97.19 231 LEU A C 1
ATOM 1804 O O . LEU A 1 231 ? -6.229 10.624 -1.341 1.00 97.19 231 LEU A O 1
ATOM 1808 N N . VAL A 1 232 ? -4.930 10.272 0.450 1.00 97.81 232 VAL A N 1
ATOM 1809 C CA . VAL A 1 232 ? -4.895 8.813 0.260 1.00 97.81 232 VAL A CA 1
ATOM 1810 C C . VAL A 1 232 ? -6.255 8.188 0.572 1.00 97.81 232 VAL A C 1
ATOM 1812 O O . VAL A 1 232 ? -6.709 7.322 -0.175 1.00 97.81 232 VAL A O 1
ATOM 1815 N N . LEU A 1 233 ? -6.967 8.674 1.597 1.00 98.56 233 LEU A N 1
ATOM 1816 C CA . LEU A 1 233 ? -8.354 8.255 1.833 1.00 98.56 233 LEU A CA 1
ATOM 1817 C C . LEU A 1 233 ? -9.286 8.664 0.683 1.00 98.56 233 LEU A C 1
ATOM 1819 O O . LEU A 1 233 ? -10.137 7.874 0.275 1.00 98.56 233 LEU A O 1
ATOM 1823 N N . LEU A 1 234 ? -9.123 9.875 0.140 1.00 98.25 234 LEU A N 1
ATOM 1824 C CA . LEU A 1 234 ? -9.872 10.329 -1.031 1.00 98.25 234 LEU A CA 1
ATOM 1825 C C . LEU A 1 234 ? -9.660 9.371 -2.205 1.00 98.25 234 LEU A C 1
ATOM 1827 O O . LEU A 1 234 ? -10.637 8.948 -2.823 1.00 98.25 234 LEU A O 1
ATOM 1831 N N . TRP A 1 235 ? -8.418 8.959 -2.457 1.00 97.62 235 TRP A N 1
ATOM 1832 C CA . TRP A 1 235 ? -8.116 7.959 -3.475 1.00 97.62 235 TRP A CA 1
ATOM 1833 C C . TRP A 1 235 ? -8.780 6.609 -3.180 1.00 97.62 235 TRP A C 1
ATOM 1835 O O . TRP A 1 235 ? -9.476 6.076 -4.047 1.00 97.62 235 TRP A O 1
ATOM 1845 N N . ALA A 1 236 ? -8.664 6.089 -1.956 1.00 98.56 236 ALA A N 1
ATOM 1846 C CA . ALA A 1 236 ? -9.336 4.852 -1.550 1.00 98.56 236 ALA A CA 1
ATOM 1847 C C . ALA A 1 236 ? -10.863 4.926 -1.744 1.00 98.56 236 ALA A C 1
ATOM 1849 O O . ALA A 1 236 ? -11.478 3.959 -2.196 1.00 98.56 236 ALA A O 1
ATOM 1850 N N . SER A 1 237 ? -11.475 6.092 -1.501 1.00 98.00 237 SER A N 1
ATOM 1851 C CA . SER A 1 237 ? -12.923 6.303 -1.652 1.00 98.00 237 SER A CA 1
ATOM 1852 C C . SER A 1 237 ? -13.428 6.167 -3.092 1.00 98.00 237 SER A C 1
ATOM 1854 O O . SER A 1 237 ? -14.619 5.958 -3.302 1.00 98.00 237 SER A O 1
ATOM 1856 N N . THR A 1 238 ? -12.532 6.227 -4.085 1.00 96.56 238 THR A N 1
ATOM 1857 C CA . THR A 1 238 ? -12.871 5.964 -5.496 1.00 96.56 238 THR A CA 1
ATOM 1858 C C . THR A 1 238 ? -13.060 4.476 -5.802 1.00 96.56 238 THR A C 1
ATOM 1860 O O . THR A 1 238 ? -13.570 4.124 -6.863 1.00 96.56 238 THR A O 1
ATOM 1863 N N . ARG A 1 239 ? -12.625 3.594 -4.894 1.00 96.56 239 ARG A N 1
ATOM 1864 C CA . ARG A 1 239 ? -12.628 2.131 -5.061 1.00 96.56 239 ARG A CA 1
ATOM 1865 C C . ARG A 1 239 ? -13.459 1.415 -4.003 1.00 96.56 239 ARG A C 1
ATOM 1867 O O . ARG A 1 239 ? -13.995 0.340 -4.264 1.00 96.56 239 ARG A O 1
ATOM 1874 N N . LEU A 1 240 ? -13.584 2.021 -2.828 1.00 97.06 240 LEU A N 1
ATOM 1875 C CA . LEU A 1 240 ? -14.378 1.515 -1.724 1.00 97.06 240 LEU A CA 1
ATOM 1876 C C . LEU A 1 240 ? -15.389 2.580 -1.284 1.00 97.06 240 LEU A C 1
ATOM 1878 O O . LEU A 1 240 ? -15.038 3.604 -0.695 1.00 97.06 240 LEU A O 1
ATOM 1882 N N . GLU A 1 241 ? -16.661 2.326 -1.577 1.00 94.38 241 GLU A N 1
ATOM 1883 C CA . GLU A 1 241 ? -17.767 3.231 -1.256 1.00 94.38 241 GLU A CA 1
ATOM 1884 C C . GLU A 1 241 ? -17.921 3.426 0.254 1.00 94.38 241 GLU A C 1
ATOM 1886 O O . GLU A 1 241 ? -17.517 2.567 1.032 1.00 94.38 241 GLU A O 1
ATOM 1891 N N . GLY A 1 242 ? -18.508 4.545 0.687 1.00 93.94 242 GLY A N 1
ATOM 1892 C CA . GLY A 1 242 ? -18.809 4.804 2.103 1.00 93.94 242 GLY A CA 1
ATOM 1893 C C . GLY A 1 242 ? -17.606 5.177 2.981 1.00 93.94 242 GLY A C 1
ATOM 1894 O O . GLY A 1 242 ? -17.729 5.175 4.200 1.00 93.94 242 GLY A O 1
ATOM 1895 N N . LEU A 1 243 ? -16.438 5.469 2.395 1.00 97.56 243 LEU A N 1
ATOM 1896 C CA . LEU A 1 243 ? -15.271 5.968 3.144 1.00 97.56 243 LEU A CA 1
ATOM 1897 C C . LEU A 1 243 ? -15.320 7.474 3.434 1.00 97.56 243 LEU A C 1
ATOM 1899 O O . LEU A 1 243 ? -14.744 7.932 4.415 1.00 97.56 243 LEU A O 1
ATOM 1903 N N . LEU A 1 244 ? -15.983 8.240 2.568 1.00 97.06 244 LEU A N 1
ATOM 1904 C CA . LEU A 1 244 ? -16.144 9.687 2.687 1.00 97.06 244 LEU A CA 1
ATOM 1905 C C . LEU A 1 244 ? -17.561 10.084 2.274 1.00 97.06 244 LEU A C 1
ATOM 1907 O O . LEU A 1 244 ? -18.114 9.524 1.320 1.00 97.06 244 LEU A O 1
ATOM 1911 N N . ALA A 1 245 ? -18.119 11.086 2.949 1.00 94.81 245 ALA A N 1
ATOM 1912 C CA . ALA A 1 245 ? -19.310 11.786 2.481 1.00 94.81 245 ALA A CA 1
ATOM 1913 C C . ALA A 1 245 ? -18.989 12.635 1.236 1.00 94.81 245 ALA A C 1
ATOM 1915 O O . ALA A 1 245 ? -17.832 12.994 0.991 1.00 94.81 245 ALA A O 1
ATOM 1916 N N . SER A 1 246 ? -20.006 12.970 0.438 1.00 94.25 246 SER A N 1
ATOM 1917 C CA . SER A 1 246 ? -19.831 13.772 -0.783 1.00 94.25 246 SER A CA 1
ATOM 1918 C C . SER A 1 246 ? -19.229 15.146 -0.491 1.00 94.25 246 SER A C 1
ATOM 1920 O O . SER A 1 246 ? -18.331 15.591 -1.203 1.00 94.25 246 SER A O 1
ATOM 1922 N N . GLU A 1 247 ? -19.651 15.768 0.603 1.00 94.88 247 GLU A N 1
ATOM 1923 C CA . GLU A 1 247 ? -19.185 17.073 1.065 1.00 94.88 247 GLU A CA 1
ATOM 1924 C C . GLU A 1 247 ? -17.709 17.011 1.477 1.00 94.88 247 GLU A C 1
ATOM 1926 O O . GLU A 1 247 ? -16.919 17.881 1.115 1.00 94.88 247 GLU A O 1
ATOM 1931 N N . GLN A 1 248 ? -17.307 15.942 2.178 1.00 95.06 248 GLN A N 1
ATOM 1932 C CA . GLN A 1 248 ? -15.909 15.727 2.560 1.00 95.06 248 GLN A CA 1
ATOM 1933 C C . GLN A 1 248 ? -15.019 15.522 1.331 1.00 95.06 248 GLN A C 1
ATOM 1935 O O . GLN A 1 248 ? -13.934 16.100 1.266 1.00 95.06 248 GLN A O 1
ATOM 1940 N N . ARG A 1 249 ? -15.479 14.738 0.343 1.00 95.81 249 ARG A N 1
ATOM 1941 C CA . ARG A 1 249 ? -14.755 14.552 -0.925 1.00 95.81 249 ARG A CA 1
ATOM 1942 C C . ARG A 1 249 ? -14.530 15.885 -1.630 1.00 95.81 249 ARG A C 1
ATOM 1944 O O . ARG A 1 249 ? -13.396 16.188 -1.992 1.00 95.81 249 ARG A O 1
ATOM 1951 N N . GLN A 1 250 ? -15.583 16.686 -1.779 1.00 95.69 250 GLN A N 1
ATOM 1952 C CA . GLN A 1 250 ? -15.505 17.972 -2.468 1.00 95.69 250 GLN A CA 1
ATOM 1953 C C . GLN A 1 250 ? -14.551 18.940 -1.754 1.00 95.69 250 GLN A C 1
ATOM 1955 O O . GLN A 1 250 ? -13.651 19.498 -2.381 1.00 95.69 250 GLN A O 1
ATOM 1960 N N . ALA A 1 251 ? -14.667 19.062 -0.428 1.00 95.12 251 ALA A N 1
ATOM 1961 C CA . ALA A 1 251 ? -13.783 19.914 0.364 1.00 95.12 251 ALA A CA 1
ATOM 1962 C C . ALA A 1 251 ? -12.302 19.500 0.258 1.00 95.12 251 ALA A C 1
ATOM 1964 O O . ALA A 1 251 ? -11.420 20.363 0.211 1.00 95.12 251 ALA A O 1
ATOM 1965 N N . LEU A 1 252 ? -12.013 18.193 0.199 1.00 95.50 252 LEU A N 1
ATOM 1966 C CA . LEU A 1 252 ? -10.651 17.685 0.014 1.00 95.50 252 LEU A CA 1
ATOM 1967 C C . LEU A 1 252 ? -10.092 17.979 -1.375 1.00 95.50 252 LEU A C 1
ATOM 1969 O O . LEU A 1 252 ? -8.932 18.374 -1.471 1.00 95.50 252 LEU A O 1
ATOM 1973 N N . ILE A 1 253 ? -10.896 17.818 -2.429 1.00 94.19 253 ILE A N 1
ATOM 1974 C CA . ILE A 1 253 ? -10.490 18.152 -3.801 1.00 94.19 253 ILE A CA 1
ATOM 1975 C C . ILE A 1 253 ? -10.111 19.633 -3.878 1.00 94.19 253 ILE A C 1
ATOM 1977 O O . ILE A 1 253 ? -9.037 19.979 -4.365 1.00 94.19 253 ILE A O 1
ATOM 1981 N N . GLU A 1 254 ? -10.945 20.512 -3.328 1.00 94.88 254 GLU A N 1
ATOM 1982 C CA . GLU A 1 254 ? -10.661 21.945 -3.310 1.00 94.88 254 GLU A CA 1
ATOM 1983 C C . GLU A 1 254 ? -9.416 22.288 -2.486 1.00 94.88 254 GLU A C 1
ATOM 1985 O O . GLU A 1 254 ? -8.616 23.131 -2.896 1.00 94.88 254 GLU A O 1
ATOM 1990 N N . ALA A 1 255 ? -9.217 21.632 -1.339 1.00 93.19 255 ALA A N 1
ATOM 1991 C CA . ALA A 1 255 ? -8.010 21.808 -0.536 1.00 93.19 255 ALA A CA 1
ATOM 1992 C C . ALA A 1 255 ? -6.748 21.357 -1.289 1.00 93.19 255 ALA A C 1
ATOM 1994 O O . ALA A 1 255 ? -5.737 22.057 -1.239 1.00 93.19 255 ALA A O 1
ATOM 1995 N N . ALA A 1 256 ? -6.818 20.238 -2.018 1.00 91.31 256 ALA A N 1
ATOM 1996 C CA . ALA A 1 256 ? -5.721 19.728 -2.837 1.00 91.31 256 ALA A CA 1
ATOM 1997 C C . ALA A 1 256 ? -5.341 20.710 -3.947 1.00 91.31 256 ALA A C 1
ATOM 1999 O O . ALA A 1 256 ? -4.167 21.033 -4.116 1.00 91.31 256 ALA A O 1
ATOM 2000 N N . LEU A 1 257 ? -6.341 21.221 -4.671 1.00 91.38 257 LEU A N 1
ATOM 2001 C CA . LEU A 1 257 ? -6.132 22.193 -5.741 1.00 91.38 257 LEU A CA 1
ATOM 2002 C C . LEU A 1 257 ? -5.526 23.484 -5.186 1.00 91.38 257 LEU A C 1
ATOM 2004 O O . LEU A 1 257 ? -4.521 23.956 -5.710 1.00 91.38 257 LEU A O 1
ATOM 2008 N N . ARG A 1 258 ? -6.061 24.019 -4.079 1.00 91.75 258 ARG A N 1
ATOM 2009 C CA . ARG A 1 258 ? -5.485 25.207 -3.426 1.00 91.75 258 ARG A CA 1
ATOM 2010 C C . ARG A 1 258 ? -4.028 24.991 -3.022 1.00 91.75 258 ARG A C 1
ATOM 2012 O O . ARG A 1 258 ? -3.213 25.868 -3.275 1.00 91.75 258 ARG A O 1
ATOM 2019 N N . ALA A 1 259 ? -3.694 23.839 -2.440 1.00 86.12 259 ALA A N 1
ATOM 2020 C CA . ALA A 1 259 ? -2.319 23.520 -2.061 1.00 86.12 259 ALA A CA 1
ATOM 2021 C C . ALA A 1 259 ? -1.390 23.374 -3.282 1.00 86.12 259 ALA A C 1
ATOM 2023 O O . ALA A 1 259 ? -0.264 23.856 -3.245 1.00 86.12 259 ALA A O 1
ATOM 2024 N N . GLY A 1 260 ? -1.864 22.762 -4.374 1.00 69.31 260 GLY A N 1
ATOM 2025 C CA . GLY A 1 260 ? -1.091 22.588 -5.609 1.00 69.31 260 GLY A CA 1
ATOM 2026 C C . GLY A 1 260 ? -0.835 23.887 -6.383 1.00 69.31 260 GLY A C 1
ATOM 2027 O O . GLY A 1 260 ? 0.192 24.006 -7.046 1.00 69.31 260 GLY A O 1
ATOM 2028 N N . PHE A 1 261 ? -1.733 24.873 -6.282 1.00 54.09 261 PHE A N 1
ATOM 2029 C CA . PHE A 1 261 ? -1.556 26.202 -6.888 1.00 54.09 261 PHE A CA 1
ATOM 2030 C C . PHE A 1 261 ? -0.865 27.216 -5.963 1.00 54.09 261 PHE A C 1
ATOM 2032 O O . PHE A 1 261 ? -0.385 28.241 -6.441 1.00 54.09 261 PHE A O 1
ATOM 2039 N N . ALA A 1 262 ? -0.769 26.935 -4.662 1.00 55.34 262 ALA A N 1
ATOM 2040 C CA . ALA A 1 262 ? -0.062 27.756 -3.681 1.00 55.34 262 ALA A CA 1
ATOM 2041 C C . ALA A 1 262 ? 1.426 27.379 -3.572 1.00 55.34 262 ALA A C 1
ATOM 2043 O O . ALA A 1 262 ? 1.943 27.235 -2.464 1.00 55.34 262 ALA A O 1
ATOM 2044 N N . GLY A 1 263 ? 2.108 27.205 -4.714 1.00 43.78 263 GLY A N 1
ATOM 2045 C CA . GLY A 1 263 ? 3.564 27.047 -4.744 1.00 43.78 263 GLY A CA 1
ATOM 2046 C C . GLY A 1 263 ? 4.217 28.115 -3.864 1.00 43.78 263 GLY A C 1
ATOM 2047 O O . GLY A 1 263 ? 3.875 29.293 -3.977 1.00 43.78 263 GLY A O 1
ATOM 2048 N N . GLU A 1 264 ? 5.072 27.682 -2.935 1.00 38.31 264 GLU A N 1
ATOM 2049 C CA . GLU A 1 264 ? 5.701 28.542 -1.933 1.00 38.31 264 GLU A CA 1
ATOM 2050 C C . GLU A 1 264 ? 6.244 29.837 -2.564 1.00 38.31 264 GLU A C 1
ATOM 2052 O O . GLU A 1 264 ? 6.937 29.769 -3.586 1.00 38.31 264 GLU A O 1
ATOM 2057 N N . PRO A 1 265 ? 5.997 31.025 -1.972 1.00 37.66 265 PRO A N 1
ATOM 2058 C CA . PRO A 1 265 ? 6.811 32.181 -2.304 1.00 37.66 265 PRO A CA 1
ATOM 2059 C C . PRO A 1 265 ? 8.258 31.824 -1.956 1.00 37.66 265 PRO A C 1
ATOM 2061 O O . PRO A 1 265 ? 8.535 31.412 -0.828 1.00 37.66 265 PRO A O 1
ATOM 2064 N N . ALA A 1 266 ? 9.145 31.938 -2.947 1.00 37.72 266 ALA A N 1
ATOM 2065 C CA . ALA A 1 266 ? 10.573 31.691 -2.799 1.00 37.72 266 ALA A CA 1
ATOM 2066 C C . ALA A 1 266 ? 11.086 32.354 -1.510 1.00 37.72 266 ALA A C 1
ATOM 2068 O O . ALA A 1 266 ? 10.968 33.572 -1.353 1.00 37.72 266 ALA A O 1
ATOM 2069 N N . ARG A 1 267 ? 11.585 31.535 -0.580 1.00 34.84 267 ARG A N 1
ATOM 2070 C CA . ARG A 1 267 ? 12.358 32.000 0.573 1.00 34.84 267 ARG A CA 1
ATOM 2071 C C . ARG A 1 267 ? 13.815 32.167 0.183 1.00 34.84 267 ARG A C 1
ATOM 2073 O O . ARG A 1 267 ? 14.308 31.312 -0.586 1.00 34.84 267 ARG A O 1
#

Solvent-accessible surface area (backbone atoms only — not comparable to full-atom values): 14955 Å² total; per-residue (Å²): 142,70,90,66,68,72,59,60,65,58,61,59,65,64,71,73,73,74,72,79,69,75,58,98,78,75,79,53,68,66,61,49,48,53,50,49,50,54,54,44,48,50,47,74,70,33,75,88,31,55,44,69,95,86,32,62,57,80,37,82,86,48,45,48,56,39,63,66,44,49,64,56,46,33,61,77,69,68,52,93,64,78,54,72,61,56,49,53,52,53,50,42,49,45,50,50,51,77,35,51,93,75,52,74,51,84,37,39,35,94,83,72,38,88,62,30,32,54,10,26,42,25,40,50,24,32,51,42,16,26,49,38,16,57,62,31,35,80,74,56,45,71,50,72,58,35,50,48,18,43,50,51,28,58,74,52,44,34,87,55,76,96,58,27,28,26,37,45,42,49,60,76,74,43,78,81,70,14,24,94,73,21,32,54,40,51,38,24,46,38,45,28,19,44,30,44,26,29,79,62,49,70,70,41,76,92,47,45,70,61,51,50,33,31,50,52,34,55,59,72,51,47,88,78,52,53,70,70,41,49,50,44,37,54,56,15,37,78,48,28,80,87,67,62,56,70,67,58,48,51,54,48,51,53,51,49,50,52,58,69,72,55,66,74,78,87,126